Protein AF-A0A7V0QKG6-F1 (afdb_monomer)

Mean predicted aligned error: 5.36 Å

Secondary structure (DSSP, 8-state):
-EEEEE-S---SSHHHHHHHHHHHHHHHTT--TT-EEEEEES-STTHHHHHHHHHHTT--EEEEE-GGGS---PPPSSHHHHHHHHHHHHHHHHHT-SSSEEEEEESTTSSS-HHHHHHHHHHHHHHHHTT-SEEEEEEES--TTTT-HHHHHHHHTSBTTB--S-SS---TTEEEEESSHHHHHHHHHTT--GGGEEE-PPP----TTGGGS--HHHHHHHHHHHHHHHT----TTS-EEEE-----GGG-HHHHHHHHHHSTT-EEEE-

Structure (mmCIF, N/CA/C/O backbone):
data_AF-A0A7V0QKG6-F1
#
_entry.id   AF-A0A7V0QKG6-F1
#
loop_
_atom_site.group_PDB
_atom_site.id
_atom_site.type_symbol
_atom_site.label_atom_id
_atom_site.label_alt_id
_atom_site.label_comp_id
_atom_site.label_asym_id
_atom_site.label_entity_id
_atom_site.label_seq_id
_atom_site.pdbx_PDB_ins_code
_atom_site.Cartn_x
_atom_site.Cartn_y
_atom_site.Cartn_z
_atom_site.occupancy
_atom_site.B_iso_or_equiv
_atom_site.auth_seq_id
_atom_site.auth_comp_id
_atom_site.auth_asym_id
_atom_site.auth_atom_id
_atom_site.pdbx_PDB_model_num
ATOM 1 N N . MET A 1 1 ? 21.396 -6.267 6.506 1.00 93.75 1 MET A N 1
ATOM 2 C CA . MET A 1 1 ? 20.248 -6.342 5.573 1.00 93.75 1 MET A CA 1
ATOM 3 C C . MET A 1 1 ? 19.603 -4.965 5.449 1.00 93.75 1 MET A C 1
ATOM 5 O O . MET A 1 1 ? 19.744 -4.163 6.372 1.00 93.75 1 MET A O 1
ATOM 9 N N . ARG A 1 2 ? 18.913 -4.673 4.343 1.00 96.75 2 ARG A N 1
ATOM 10 C CA . ARG A 1 2 ? 18.104 -3.454 4.176 1.00 96.75 2 ARG A CA 1
ATOM 11 C C . ARG A 1 2 ? 16.647 -3.808 3.878 1.00 96.75 2 ARG A C 1
ATOM 13 O O . ARG A 1 2 ? 16.390 -4.726 3.105 1.00 96.75 2 ARG A O 1
ATOM 20 N N . ILE A 1 3 ? 15.711 -3.053 4.447 1.00 98.00 3 ILE A N 1
ATOM 21 C CA . ILE A 1 3 ? 14.291 -3.122 4.089 1.00 98.00 3 ILE A CA 1
ATOM 22 C C . ILE A 1 3 ? 13.861 -1.758 3.547 1.00 98.00 3 ILE A C 1
ATOM 24 O O . ILE A 1 3 ? 13.855 -0.760 4.269 1.00 98.00 3 ILE A O 1
ATOM 28 N N . VAL A 1 4 ? 13.519 -1.721 2.262 1.00 98.56 4 VAL A N 1
ATOM 29 C CA . VAL A 1 4 ? 12.980 -0.545 1.576 1.00 98.56 4 VAL A CA 1
ATOM 30 C C . VAL A 1 4 ? 11.463 -0.674 1.556 1.00 98.56 4 VAL A C 1
ATOM 32 O O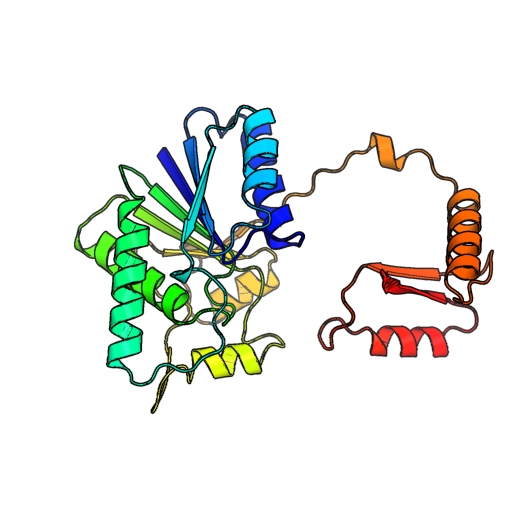 . VAL A 1 4 ? 10.912 -1.508 0.847 1.00 98.56 4 VAL A O 1
ATOM 35 N N . ILE A 1 5 ? 10.787 0.135 2.359 1.00 98.69 5 ILE A N 1
ATOM 36 C CA . ILE A 1 5 ? 9.336 0.151 2.493 1.00 98.69 5 ILE A CA 1
ATOM 37 C C . ILE A 1 5 ? 8.781 1.180 1.526 1.00 98.69 5 ILE A C 1
ATOM 39 O O . ILE A 1 5 ? 9.061 2.373 1.649 1.00 98.69 5 ILE A O 1
ATOM 43 N N . VAL A 1 6 ? 7.981 0.719 0.573 1.00 98.69 6 VAL A N 1
ATOM 44 C CA . VAL A 1 6 ? 7.446 1.564 -0.495 1.00 98.69 6 VAL A CA 1
ATOM 45 C C . VAL A 1 6 ? 5.938 1.661 -0.345 1.00 98.69 6 VAL A C 1
ATOM 47 O O . VAL A 1 6 ? 5.236 0.649 -0.309 1.00 98.69 6 VAL A O 1
ATOM 50 N N . HIS A 1 7 ? 5.423 2.882 -0.271 1.00 98.19 7 HIS A N 1
ATOM 51 C CA . HIS A 1 7 ? 3.989 3.142 -0.307 1.00 98.19 7 HIS A CA 1
ATOM 52 C C . HIS A 1 7 ? 3.719 4.499 -0.954 1.00 98.19 7 HIS A C 1
ATOM 54 O O . HIS A 1 7 ? 4.564 5.380 -0.913 1.00 98.19 7 HIS A O 1
ATOM 60 N N . TYR A 1 8 ? 2.536 4.708 -1.528 1.00 97.94 8 TYR A N 1
ATOM 61 C CA . TYR A 1 8 ? 2.237 5.945 -2.251 1.00 97.94 8 TYR A CA 1
ATOM 62 C C . TYR A 1 8 ? 2.355 7.201 -1.370 1.00 97.94 8 TYR A C 1
ATOM 64 O O . TYR A 1 8 ? 2.856 8.228 -1.819 1.00 97.94 8 TYR A O 1
ATOM 72 N N . HIS A 1 9 ? 1.912 7.134 -0.110 1.00 96.81 9 HIS A N 1
ATOM 73 C CA . HIS A 1 9 ? 1.942 8.253 0.840 1.00 96.81 9 HIS A CA 1
ATOM 74 C C . HIS A 1 9 ? 1.853 7.769 2.290 1.00 96.81 9 HIS A C 1
ATOM 76 O O . HIS A 1 9 ? 1.246 6.737 2.546 1.00 96.81 9 HIS A O 1
ATOM 82 N N . PHE A 1 10 ? 2.312 8.554 3.264 1.00 96.38 10 PHE A N 1
ATOM 83 C CA . PHE A 1 10 ? 2.175 8.212 4.690 1.00 96.38 10 PHE A CA 1
ATOM 84 C C . PHE A 1 10 ? 1.143 9.075 5.430 1.00 96.38 10 PHE A C 1
ATOM 86 O O . PHE A 1 10 ? 1.303 9.391 6.604 1.00 96.38 10 PHE A O 1
ATOM 93 N N . PHE A 1 11 ? 0.041 9.439 4.763 1.00 94.69 11 PHE A N 1
ATOM 94 C CA . PHE A 1 11 ? -1.093 10.098 5.424 1.00 94.69 11 PHE A CA 1
ATOM 95 C C . PHE A 1 11 ? -1.672 9.217 6.545 1.00 94.69 11 PHE A C 1
ATOM 97 O O . PHE A 1 11 ? -1.588 7.986 6.447 1.00 94.69 11 PHE A O 1
ATOM 104 N N . PRO A 1 12 ? -2.327 9.798 7.568 1.00 89.25 12 PRO A N 1
ATOM 105 C CA . PRO A 1 12 ? -3.040 9.016 8.573 1.00 89.25 12 PRO A CA 1
ATOM 106 C C . PRO A 1 12 ? -4.028 8.029 7.933 1.00 89.25 12 PRO A C 1
ATOM 108 O O . PRO A 1 12 ? -4.891 8.399 7.130 1.00 89.25 12 PRO A O 1
ATOM 111 N N . GLY A 1 13 ? -3.888 6.744 8.259 1.00 87.81 13 GLY A N 1
ATOM 112 C CA . GLY A 1 13 ? -4.705 5.684 7.678 1.00 87.81 13 GLY A CA 1
ATOM 113 C C . GLY A 1 13 ? -4.132 4.288 7.897 1.00 87.81 13 GLY A C 1
ATOM 114 O O . GLY A 1 13 ? -3.032 4.124 8.418 1.00 87.81 13 GLY A O 1
ATOM 115 N N . GLY A 1 14 ? -4.890 3.278 7.458 1.00 89.81 14 GLY A N 1
ATOM 116 C CA . GLY A 1 14 ? -4.621 1.871 7.768 1.00 89.81 14 GLY A CA 1
ATOM 117 C C . GLY A 1 14 ? -3.225 1.381 7.377 1.00 89.81 14 GLY A C 1
ATOM 118 O O . GLY A 1 14 ? -2.569 0.747 8.194 1.00 89.81 14 GLY A O 1
ATOM 119 N N . VAL A 1 15 ? -2.733 1.715 6.177 1.00 93.69 15 VAL A N 1
ATOM 120 C CA . VAL A 1 15 ? -1.400 1.269 5.725 1.00 93.69 15 VAL A CA 1
ATOM 121 C C . VAL A 1 15 ? -0.284 1.911 6.550 1.00 93.69 15 VAL A C 1
ATOM 123 O O . VAL A 1 15 ? 0.608 1.209 7.014 1.00 93.69 15 VAL A O 1
ATOM 126 N N . THR A 1 16 ? -0.354 3.222 6.792 1.00 94.88 16 THR A N 1
ATOM 127 C CA . THR A 1 16 ? 0.608 3.943 7.641 1.00 94.88 16 THR A CA 1
ATOM 128 C C . THR A 1 16 ? 0.650 3.349 9.050 1.00 94.88 16 THR A C 1
ATOM 130 O O . THR A 1 16 ? 1.728 3.081 9.581 1.00 94.88 16 THR A O 1
ATOM 133 N N . SER A 1 17 ? -0.518 3.069 9.639 1.00 93.06 17 SER A N 1
ATOM 134 C CA . SER A 1 17 ? -0.620 2.391 10.934 1.00 93.06 17 SER A CA 1
ATOM 135 C C . SER A 1 17 ? -0.037 0.977 10.892 1.00 93.06 17 SER A C 1
ATOM 137 O O . SER A 1 17 ? 0.694 0.615 11.806 1.00 93.06 17 SER A O 1
ATOM 139 N N . ALA A 1 18 ? -0.299 0.203 9.836 1.00 93.81 18 ALA A N 1
ATOM 140 C CA . ALA A 1 18 ? 0.225 -1.151 9.674 1.00 93.81 18 ALA A CA 1
ATOM 141 C C . ALA A 1 18 ? 1.757 -1.175 9.556 1.00 93.81 18 ALA A C 1
ATOM 143 O O . ALA A 1 18 ? 2.405 -1.978 10.229 1.00 93.81 18 ALA A O 1
ATOM 144 N N . VAL A 1 19 ? 2.346 -0.271 8.762 1.00 95.44 19 VAL A N 1
ATOM 145 C CA . VAL A 1 19 ? 3.807 -0.101 8.655 1.00 95.44 19 VAL A CA 1
ATOM 146 C C . VAL A 1 19 ? 4.392 0.220 10.024 1.00 95.44 19 VAL A C 1
ATOM 148 O O . VAL A 1 19 ? 5.292 -0.478 10.490 1.00 95.44 19 VAL A O 1
ATOM 151 N N . ARG A 1 20 ? 3.838 1.231 10.705 1.00 94.94 20 ARG A N 1
ATOM 152 C CA . ARG A 1 20 ? 4.280 1.629 12.045 1.00 94.94 20 ARG A CA 1
ATOM 153 C C . ARG A 1 20 ? 4.234 0.455 13.021 1.00 94.94 20 ARG A C 1
ATOM 155 O O . ARG A 1 20 ? 5.250 0.140 13.630 1.00 94.94 20 ARG A O 1
ATOM 162 N N . SER A 1 21 ? 3.081 -0.198 13.163 1.00 93.56 21 SER A N 1
ATOM 163 C CA . SER A 1 21 ? 2.907 -1.302 14.111 1.00 93.56 21 SER A CA 1
ATOM 164 C C . SER A 1 21 ? 3.840 -2.468 13.809 1.00 93.56 21 SER A C 1
ATOM 166 O O . SER A 1 21 ? 4.392 -3.056 14.733 1.00 93.56 21 SER A O 1
ATOM 168 N N . SER A 1 22 ? 4.066 -2.784 12.532 1.00 93.75 22 SER A N 1
ATOM 169 C CA . SER A 1 22 ? 4.954 -3.884 12.155 1.00 93.75 22 SER A CA 1
ATOM 170 C C . SER A 1 22 ? 6.411 -3.592 12.510 1.00 93.75 22 SER A C 1
ATOM 172 O O . SER A 1 22 ? 7.095 -4.455 13.054 1.00 93.75 22 SER A O 1
ATOM 174 N N . LEU A 1 23 ? 6.881 -2.364 12.271 1.00 94.50 23 LEU A N 1
ATOM 175 C CA . LEU A 1 23 ? 8.236 -1.956 12.644 1.00 94.50 23 LEU A CA 1
ATOM 176 C C . LEU A 1 23 ? 8.438 -1.933 14.160 1.00 94.50 23 LEU A C 1
ATOM 178 O O . LEU A 1 23 ? 9.470 -2.392 14.649 1.00 94.50 23 LEU A O 1
ATOM 182 N N . LEU A 1 24 ? 7.439 -1.466 14.912 1.00 92.62 24 LEU A N 1
ATOM 183 C CA . LEU A 1 24 ? 7.466 -1.511 16.374 1.00 92.62 24 LEU A CA 1
ATOM 184 C C . LEU A 1 24 ? 7.442 -2.949 16.904 1.00 92.62 24 LEU A C 1
ATOM 186 O O . LEU A 1 24 ? 8.185 -3.260 17.830 1.00 92.62 24 LEU A O 1
ATOM 190 N N . ALA A 1 25 ? 6.654 -3.841 16.299 1.00 91.88 25 ALA A N 1
ATOM 191 C CA . ALA A 1 25 ? 6.625 -5.255 16.665 1.00 91.88 25 ALA A CA 1
ATOM 192 C C . ALA A 1 25 ? 7.973 -5.937 16.388 1.00 91.88 25 ALA A C 1
ATOM 194 O O . ALA A 1 25 ? 8.500 -6.644 17.245 1.00 91.88 25 ALA A O 1
ATOM 195 N N . MET A 1 26 ? 8.581 -5.670 15.229 1.00 92.25 26 MET A N 1
ATOM 196 C CA . MET A 1 26 ? 9.918 -6.165 14.897 1.00 92.25 26 MET A CA 1
ATOM 197 C C . MET A 1 26 ? 10.979 -5.665 15.874 1.00 92.25 26 MET A C 1
ATOM 199 O O . MET A 1 26 ? 11.854 -6.434 16.274 1.00 92.25 26 MET A O 1
ATOM 203 N N . LYS A 1 27 ? 10.894 -4.394 16.281 1.00 91.75 27 LYS A N 1
ATOM 204 C CA . LYS A 1 27 ? 11.757 -3.849 17.327 1.00 91.75 27 LYS A CA 1
ATOM 205 C C . LYS A 1 27 ? 11.543 -4.578 18.653 1.00 91.75 27 LYS A C 1
ATOM 207 O O . LYS A 1 27 ? 12.510 -5.054 19.232 1.00 91.75 27 LYS A O 1
ATOM 212 N N . GLY A 1 28 ? 10.297 -4.672 19.119 1.00 90.44 28 GLY A N 1
ATOM 213 C CA . GLY A 1 28 ? 9.952 -5.309 20.393 1.00 90.44 28 GLY A CA 1
ATOM 214 C C . GLY A 1 28 ? 10.376 -6.777 20.465 1.00 90.44 28 GLY A C 1
ATOM 215 O O . GLY A 1 28 ? 10.736 -7.259 21.530 1.00 90.44 28 GLY A O 1
ATOM 216 N N . ALA A 1 29 ? 10.412 -7.466 19.323 1.00 91.25 29 ALA A N 1
ATOM 217 C CA . ALA A 1 29 ? 10.895 -8.839 19.205 1.00 91.25 29 ALA A CA 1
ATOM 218 C C . ALA A 1 29 ? 12.431 -8.970 19.074 1.00 91.25 29 ALA A C 1
ATOM 220 O O . ALA A 1 29 ? 12.919 -10.073 18.823 1.00 91.25 29 ALA A O 1
ATOM 221 N N . GLY A 1 30 ? 13.197 -7.874 19.158 1.00 92.31 30 GLY A N 1
ATOM 222 C CA . GLY A 1 30 ? 14.658 -7.885 18.990 1.00 92.31 30 GLY A CA 1
ATOM 223 C C . GLY A 1 30 ? 15.120 -8.221 17.565 1.00 92.31 30 GLY A C 1
ATOM 224 O O . GLY A 1 30 ? 16.243 -8.666 17.353 1.00 92.31 30 GLY A O 1
ATOM 225 N N . ARG A 1 31 ? 14.255 -8.052 16.553 1.00 91.75 31 ARG A N 1
ATOM 226 C CA . ARG A 1 31 ? 14.533 -8.425 15.150 1.00 91.75 31 ARG A CA 1
ATOM 227 C C . ARG A 1 31 ? 14.954 -7.249 14.269 1.00 91.75 31 ARG A C 1
ATOM 229 O O . ARG A 1 31 ? 15.118 -7.427 13.068 1.00 91.75 31 ARG A O 1
ATOM 236 N N . ALA A 1 32 ? 15.131 -6.059 14.841 1.00 93.31 32 ALA A N 1
ATOM 237 C CA . ALA A 1 32 ? 15.445 -4.838 14.095 1.00 93.31 32 ALA A CA 1
ATOM 238 C C . ALA A 1 32 ? 16.918 -4.385 14.187 1.00 93.31 32 ALA A C 1
ATOM 240 O O . ALA A 1 32 ? 17.328 -3.529 13.406 1.00 93.31 32 ALA A O 1
ATOM 241 N N . GLU A 1 33 ? 17.721 -4.953 15.095 1.00 86.38 33 GLU A N 1
ATOM 242 C CA . GLU A 1 33 ? 19.023 -4.399 15.528 1.00 86.38 33 GLU A CA 1
ATOM 243 C C . GLU A 1 33 ? 20.118 -4.358 14.444 1.00 86.38 33 GLU A C 1
ATOM 245 O O . GLU A 1 33 ? 21.105 -3.650 14.597 1.00 86.38 33 GLU A O 1
ATOM 250 N N . ASN A 1 34 ? 19.924 -5.029 13.304 1.00 90.56 34 ASN A N 1
ATOM 251 C CA . ASN A 1 34 ? 20.873 -5.049 12.178 1.00 90.56 34 ASN A CA 1
ATOM 252 C C . ASN A 1 34 ? 20.211 -4.758 10.818 1.00 90.56 34 ASN A C 1
ATOM 254 O O . ASN A 1 34 ? 20.698 -5.178 9.756 1.00 90.56 34 ASN A O 1
ATOM 258 N N . ILE A 1 35 ? 19.072 -4.063 10.846 1.00 94.69 35 ILE A N 1
ATOM 259 C CA . ILE A 1 35 ? 18.300 -3.715 9.654 1.00 94.69 35 ILE A CA 1
ATOM 260 C C . ILE A 1 35 ? 18.328 -2.201 9.456 1.00 94.69 35 ILE A C 1
ATOM 262 O O . ILE A 1 35 ? 17.942 -1.435 10.336 1.00 94.69 35 ILE A O 1
ATOM 266 N N . GLU A 1 36 ? 18.761 -1.766 8.272 1.00 95.94 36 GLU A N 1
ATOM 267 C CA . GLU A 1 36 ? 18.517 -0.396 7.816 1.00 95.94 36 GLU A CA 1
ATOM 268 C C . GLU A 1 36 ? 17.143 -0.330 7.146 1.00 95.94 36 GLU A C 1
ATOM 270 O O . GLU A 1 36 ? 16.886 -1.046 6.173 1.00 95.94 36 GLU A O 1
ATOM 275 N N . PHE A 1 37 ? 16.279 0.549 7.644 1.00 97.38 37 PHE A N 1
ATOM 276 C CA . PHE A 1 37 ? 14.966 0.816 7.075 1.00 97.38 37 PHE A CA 1
ATOM 277 C C . PHE A 1 37 ? 14.995 2.075 6.215 1.00 97.38 37 PHE A C 1
ATOM 279 O O . PHE A 1 37 ? 15.538 3.114 6.598 1.00 97.38 37 PHE A O 1
ATOM 286 N N . VAL A 1 38 ? 14.360 2.003 5.053 1.00 97.81 38 VAL A N 1
ATOM 287 C CA . VAL A 1 38 ? 14.185 3.145 4.157 1.00 97.81 38 VAL A CA 1
ATOM 288 C C . VAL A 1 38 ? 12.711 3.251 3.799 1.00 97.81 38 VAL A C 1
ATOM 290 O O . VAL A 1 38 ? 12.166 2.317 3.233 1.00 97.81 38 VAL A O 1
ATOM 293 N N . LEU A 1 39 ? 12.063 4.367 4.119 1.00 98.38 39 LEU A N 1
ATOM 294 C CA . LEU A 1 39 ? 10.702 4.676 3.689 1.00 98.38 39 LEU A CA 1
ATOM 295 C C . LEU A 1 39 ? 10.752 5.479 2.391 1.00 98.38 39 LEU A C 1
ATOM 297 O O . LEU A 1 39 ? 11.397 6.526 2.350 1.00 98.38 39 LEU A O 1
ATOM 301 N N . LEU A 1 40 ? 10.047 5.014 1.364 1.00 98.56 40 LEU A N 1
ATOM 302 C CA . LEU A 1 40 ? 9.840 5.732 0.109 1.00 98.56 40 LEU A CA 1
ATOM 303 C C . LEU A 1 40 ? 8.349 6.026 -0.069 1.00 98.56 40 LEU A C 1
ATOM 305 O O . LEU A 1 40 ? 7.520 5.116 0.031 1.00 98.56 40 LEU A O 1
ATOM 309 N N . CYS A 1 41 ? 8.014 7.281 -0.360 1.00 98.38 41 CYS A N 1
ATOM 310 C CA . CYS A 1 41 ? 6.668 7.676 -0.773 1.00 98.38 41 CYS A CA 1
ATOM 311 C C . CYS A 1 41 ? 6.676 8.815 -1.783 1.00 98.38 41 CYS A C 1
ATOM 313 O O . CYS A 1 41 ? 7.719 9.395 -2.047 1.00 98.38 41 CYS A O 1
ATOM 315 N N . GLY A 1 42 ? 5.514 9.150 -2.344 1.00 97.81 42 GLY A N 1
ATOM 316 C CA . GLY A 1 42 ? 5.387 10.238 -3.311 1.00 97.81 42 GLY A CA 1
ATOM 317 C C . GLY A 1 42 ? 4.904 11.568 -2.760 1.00 97.81 42 GLY A C 1
ATOM 318 O O . GLY A 1 42 ? 4.685 12.498 -3.526 1.00 97.81 42 GLY A O 1
ATOM 319 N N . HIS A 1 43 ? 4.726 11.683 -1.445 1.00 96.94 43 HIS A N 1
ATOM 320 C CA . HIS A 1 43 ? 4.252 12.920 -0.834 1.00 96.94 43 HIS A CA 1
ATOM 321 C C . HIS A 1 43 ? 4.869 13.141 0.549 1.00 96.94 43 HIS A C 1
ATOM 323 O O . HIS A 1 43 ? 4.920 12.222 1.364 1.00 96.94 43 HIS A O 1
ATOM 329 N N . GLU A 1 44 ? 5.278 14.378 0.825 1.00 95.12 44 GLU A N 1
ATOM 330 C CA . GLU A 1 44 ? 5.965 14.802 2.055 1.00 95.12 44 GLU A CA 1
ATOM 331 C C . GLU A 1 44 ? 5.106 14.710 3.323 1.00 95.12 44 GLU A C 1
ATOM 333 O O . GLU A 1 44 ? 5.576 14.313 4.387 1.00 95.12 44 GLU A O 1
ATOM 338 N N . ARG A 1 45 ? 3.813 15.031 3.228 1.00 94.31 45 ARG A N 1
ATOM 339 C CA . ARG A 1 45 ? 2.888 14.914 4.360 1.00 94.31 45 ARG A CA 1
ATOM 340 C C . ARG A 1 45 ? 2.900 13.500 4.969 1.00 94.31 45 ARG A C 1
ATOM 342 O O . ARG A 1 45 ? 2.580 12.515 4.303 1.00 94.31 45 ARG A O 1
ATOM 349 N N . GLY A 1 46 ? 3.204 13.440 6.266 1.00 90.50 46 GLY A N 1
ATOM 350 C CA . GLY A 1 46 ? 3.186 12.238 7.103 1.00 90.50 46 GLY A CA 1
ATOM 351 C C . GLY A 1 46 ? 4.503 11.455 7.172 1.00 90.50 46 GLY A C 1
ATOM 352 O O . GLY A 1 46 ? 4.725 10.759 8.161 1.00 90.50 46 GLY A O 1
ATOM 353 N N . ILE A 1 47 ? 5.419 11.580 6.197 1.00 93.19 47 ILE A N 1
ATOM 354 C CA . ILE A 1 47 ? 6.693 10.834 6.253 1.00 93.19 47 ILE A CA 1
ATOM 355 C C . ILE A 1 47 ? 7.617 11.367 7.356 1.00 93.19 47 ILE A C 1
ATOM 357 O O . ILE A 1 47 ? 8.246 10.578 8.057 1.00 93.19 47 ILE A O 1
ATOM 361 N N . GLY A 1 48 ? 7.665 12.690 7.551 1.00 90.06 48 GLY A N 1
ATOM 362 C CA . GLY A 1 48 ? 8.462 13.322 8.606 1.00 90.06 48 GLY A CA 1
ATOM 363 C C . GLY A 1 48 ? 8.060 12.811 9.989 1.00 90.06 48 GLY A C 1
ATOM 364 O O . GLY A 1 48 ? 8.865 12.168 10.657 1.00 90.06 48 GLY A O 1
ATOM 365 N N . GLU A 1 49 ? 6.784 12.979 10.341 1.00 89.94 49 GLU A N 1
ATOM 366 C CA . GLU A 1 49 ? 6.191 12.510 11.602 1.00 89.94 49 GLU A CA 1
ATOM 367 C C . GLU A 1 49 ? 6.417 11.008 11.832 1.00 89.94 49 GLU A C 1
ATOM 369 O O . GLU A 1 49 ? 6.833 10.593 12.914 1.00 89.94 49 GLU A O 1
ATOM 374 N N . LEU A 1 50 ? 6.195 10.175 10.807 1.00 91.94 50 LEU A N 1
ATOM 375 C CA . LEU A 1 50 ? 6.395 8.730 10.920 1.00 91.94 50 LEU A CA 1
ATOM 376 C C . LEU A 1 50 ? 7.870 8.372 11.149 1.00 91.94 50 LEU A C 1
ATOM 378 O O . LEU A 1 50 ? 8.175 7.540 12.004 1.00 91.94 50 LEU A O 1
ATOM 382 N N . THR A 1 51 ? 8.793 8.979 10.399 1.00 90.81 51 THR A N 1
ATOM 383 C CA . THR A 1 51 ? 10.230 8.704 10.562 1.00 90.81 51 THR A CA 1
ATOM 384 C C . THR A 1 51 ? 10.768 9.202 11.893 1.00 90.81 51 THR A C 1
ATOM 386 O O . THR A 1 51 ? 11.631 8.547 12.469 1.00 90.81 51 THR A O 1
ATOM 389 N N . GLU A 1 52 ? 10.302 10.347 12.383 1.00 88.88 52 GLU A N 1
ATOM 390 C CA . GLU A 1 52 ? 10.687 10.880 13.688 1.00 88.88 52 GLU A CA 1
ATOM 391 C C . GLU A 1 52 ? 10.197 9.966 14.810 1.00 88.88 52 GLU A C 1
ATOM 393 O O . GLU A 1 52 ? 11.009 9.487 15.600 1.00 88.88 52 GLU A O 1
ATOM 398 N N . LEU A 1 53 ? 8.911 9.602 14.793 1.00 88.44 53 LEU A N 1
ATOM 399 C CA . LEU A 1 53 ? 8.323 8.672 15.756 1.00 88.44 53 LEU A CA 1
ATOM 400 C C . LEU A 1 53 ? 9.102 7.349 15.822 1.00 88.44 53 LEU A C 1
ATOM 402 O O . LEU A 1 53 ? 9.408 6.851 16.904 1.00 88.44 53 LEU A O 1
ATOM 406 N N . LEU A 1 54 ? 9.447 6.778 14.666 1.00 89.25 54 LEU A N 1
ATOM 407 C CA . LEU A 1 54 ? 10.189 5.517 14.595 1.00 89.25 54 LEU A CA 1
ATOM 408 C C . LEU A 1 54 ? 11.659 5.680 15.017 1.00 89.25 54 LEU A C 1
ATOM 410 O O . LEU A 1 54 ? 12.205 4.781 15.660 1.00 89.25 54 LEU A O 1
ATOM 414 N N . ARG A 1 55 ? 12.292 6.829 14.754 1.00 88.69 55 ARG A N 1
ATOM 415 C CA . ARG A 1 55 ? 13.645 7.137 15.255 1.00 88.69 55 ARG A CA 1
ATOM 416 C C . ARG A 1 55 ? 13.686 7.308 16.770 1.00 88.69 55 ARG A C 1
ATOM 418 O O . ARG A 1 55 ? 14.632 6.824 17.384 1.00 88.69 55 ARG A O 1
ATOM 425 N N . CYS A 1 56 ? 12.656 7.887 17.393 1.00 85.00 56 CYS A N 1
ATOM 426 C CA . CYS A 1 56 ? 12.522 7.908 18.857 1.00 85.00 56 CYS A CA 1
ATOM 427 C C . CYS A 1 56 ? 12.488 6.491 19.449 1.00 85.00 56 CYS A C 1
ATOM 429 O O . CYS A 1 56 ? 12.882 6.274 20.591 1.00 85.00 56 CYS A O 1
ATOM 431 N N . THR A 1 57 ? 12.104 5.497 18.644 1.00 82.62 57 THR A N 1
ATOM 432 C CA . THR A 1 57 ? 12.231 4.083 18.990 1.00 82.62 57 THR A CA 1
ATOM 433 C C . THR A 1 57 ? 13.564 3.474 18.553 1.00 82.62 57 THR A C 1
ATOM 435 O O . THR A 1 57 ? 13.614 2.277 18.328 1.00 82.62 57 THR A O 1
ATOM 438 N N . THR A 1 58 ? 14.655 4.229 18.446 1.00 86.69 58 THR A N 1
ATOM 439 C CA . THR A 1 58 ? 16.011 3.717 18.141 1.00 86.69 58 THR A CA 1
ATOM 440 C C . THR A 1 58 ? 16.127 2.874 16.858 1.00 86.69 58 THR A C 1
ATOM 442 O O . THR A 1 58 ? 17.116 2.169 16.676 1.00 86.69 58 THR A O 1
ATOM 445 N N . LEU A 1 59 ? 15.141 2.929 15.954 1.00 91.75 59 LEU A N 1
ATOM 446 C CA . LEU A 1 59 ? 15.211 2.264 14.654 1.00 91.75 59 LEU A CA 1
ATOM 447 C C . LEU A 1 59 ? 16.114 3.064 13.710 1.00 91.75 59 LEU A C 1
ATOM 449 O O . LEU A 1 59 ? 15.962 4.280 13.571 1.00 91.75 59 LEU A O 1
ATOM 453 N N . ASN A 1 60 ? 17.017 2.376 13.008 1.00 93.94 60 ASN A N 1
ATOM 454 C CA . ASN A 1 60 ? 17.798 2.966 11.923 1.00 93.94 60 ASN A CA 1
ATOM 455 C C . ASN A 1 60 ? 16.903 3.145 10.688 1.00 93.94 60 ASN A C 1
ATOM 457 O O . ASN A 1 60 ? 16.813 2.247 9.851 1.00 93.94 60 ASN A O 1
ATOM 461 N N . ILE A 1 61 ? 16.206 4.281 10.608 1.00 95.69 61 ILE A N 1
ATOM 462 C CA . ILE A 1 61 ? 15.230 4.565 9.555 1.00 95.69 61 ILE A CA 1
ATOM 463 C C . ILE A 1 61 ? 15.458 5.922 8.887 1.00 95.69 61 ILE A C 1
ATOM 465 O O . ILE A 1 61 ? 15.732 6.927 9.546 1.00 95.69 61 ILE A O 1
ATOM 469 N N . LYS A 1 62 ? 15.316 5.950 7.560 1.00 96.19 62 LYS A N 1
ATOM 470 C CA . LYS A 1 62 ? 15.391 7.158 6.722 1.00 96.19 62 LYS A CA 1
ATOM 471 C C . LYS A 1 62 ? 14.146 7.262 5.851 1.00 96.19 62 LYS A C 1
ATOM 473 O O . LYS A 1 62 ? 13.633 6.236 5.421 1.00 96.19 62 LYS A O 1
ATOM 478 N N . GLY A 1 63 ? 13.680 8.476 5.576 1.00 97.06 63 GLY A N 1
ATOM 479 C CA . GLY A 1 63 ? 12.555 8.726 4.674 1.00 97.06 63 GLY A CA 1
ATOM 480 C C . GLY A 1 63 ? 12.976 9.535 3.456 1.00 97.06 63 GLY A C 1
ATOM 481 O O . GLY A 1 63 ? 13.753 10.476 3.595 1.00 97.06 63 GLY A O 1
ATOM 482 N N . PHE A 1 64 ? 12.455 9.176 2.285 1.00 98.12 64 PHE A N 1
ATOM 483 C CA . PHE A 1 64 ? 12.660 9.903 1.035 1.00 98.12 64 PHE A CA 1
ATOM 484 C C . PHE A 1 64 ? 11.339 10.061 0.284 1.00 98.12 64 PHE A C 1
ATOM 486 O O . PHE A 1 64 ? 10.494 9.161 0.290 1.00 98.12 64 PHE A O 1
ATOM 493 N N . VAL A 1 65 ? 11.189 11.212 -0.368 1.00 98.44 65 VAL A N 1
ATOM 494 C CA . VAL A 1 65 ? 10.010 11.562 -1.158 1.00 98.44 65 VAL A CA 1
ATOM 495 C C . VAL A 1 65 ? 10.393 11.588 -2.632 1.00 98.44 65 VAL A C 1
ATOM 497 O O . VAL A 1 65 ? 11.320 12.297 -3.008 1.00 98.44 65 VAL A O 1
ATOM 500 N N . HIS A 1 66 ? 9.652 10.837 -3.440 1.00 98.44 66 HIS A N 1
ATOM 501 C CA . HIS A 1 66 ? 9.779 10.743 -4.893 1.00 98.44 66 HIS A CA 1
ATOM 502 C C . HIS A 1 66 ? 8.401 10.908 -5.518 1.00 98.44 66 HIS A C 1
ATOM 504 O O . HIS A 1 66 ? 7.621 9.951 -5.485 1.00 98.44 66 HIS A O 1
ATOM 510 N N . PRO A 1 67 ? 8.055 12.101 -6.031 1.00 97.88 67 PRO A N 1
ATOM 511 C CA . PRO A 1 67 ? 6.715 12.401 -6.534 1.00 97.88 67 PRO A CA 1
ATOM 512 C C . PRO A 1 67 ? 6.164 11.376 -7.534 1.00 97.88 67 PRO A C 1
ATOM 514 O O . PRO A 1 67 ? 4.956 11.142 -7.565 1.00 97.88 67 PRO A O 1
ATOM 517 N N . GLU A 1 68 ? 7.028 10.691 -8.290 1.00 97.19 68 GLU A N 1
ATOM 518 C CA . GLU A 1 68 ? 6.648 9.635 -9.237 1.00 97.19 68 GLU A CA 1
ATOM 519 C C . GLU A 1 68 ? 5.991 8.419 -8.565 1.00 97.19 68 GLU A C 1
ATOM 521 O O . GLU A 1 68 ? 5.289 7.648 -9.219 1.00 97.19 68 GLU A O 1
ATOM 526 N N . LEU A 1 69 ? 6.185 8.240 -7.255 1.00 98.31 69 LEU A N 1
ATOM 527 C CA . LEU A 1 69 ? 5.548 7.193 -6.456 1.00 98.31 69 LEU A CA 1
ATOM 528 C C . LEU A 1 69 ? 4.150 7.581 -5.967 1.00 98.31 69 LEU A C 1
ATOM 530 O O . LEU A 1 69 ? 3.484 6.744 -5.362 1.00 98.31 69 LEU A O 1
ATOM 534 N N . PHE A 1 70 ? 3.692 8.824 -6.154 1.00 97.88 70 PHE A N 1
ATOM 535 C CA . PHE A 1 70 ? 2.404 9.266 -5.618 1.00 97.88 70 PHE A CA 1
ATOM 536 C C . PHE A 1 70 ? 1.230 8.699 -6.422 1.00 97.88 70 PHE A C 1
ATOM 538 O O . PHE A 1 70 ? 1.391 7.973 -7.404 1.00 97.88 70 PHE A O 1
ATOM 545 N N . TYR A 1 71 ? 0.011 9.004 -5.985 1.00 97.06 71 TYR A N 1
ATOM 546 C CA . TYR A 1 71 ? -1.178 8.704 -6.766 1.00 97.06 71 TYR A CA 1
ATOM 547 C C . TYR A 1 71 ? -1.180 9.463 -8.082 1.00 97.06 71 TYR A C 1
ATOM 549 O O . TYR A 1 71 ? -0.864 10.648 -8.136 1.00 97.06 71 TYR A O 1
ATOM 557 N N . ARG A 1 72 ? -1.649 8.777 -9.118 1.00 94.81 72 ARG A N 1
ATOM 558 C CA . ARG A 1 72 ? -1.859 9.332 -10.442 1.00 94.81 72 ARG A CA 1
ATOM 559 C C . ARG A 1 72 ? -3.271 9.033 -10.914 1.00 94.81 72 ARG A C 1
ATOM 561 O O . ARG A 1 72 ? -3.810 7.967 -10.625 1.00 94.81 72 ARG A O 1
ATOM 568 N N . GLN A 1 73 ? -3.864 9.979 -11.628 1.00 85.81 73 GLN A N 1
ATOM 569 C CA . GLN A 1 73 ? -5.212 9.842 -12.192 1.00 85.81 73 GLN A CA 1
ATOM 570 C C . GLN A 1 73 ? -5.246 10.058 -13.710 1.00 85.81 73 GLN A C 1
ATOM 572 O O . GLN A 1 73 ? -6.259 9.786 -14.345 1.00 85.81 73 GLN A O 1
ATOM 577 N N . GLU A 1 74 ? -4.146 10.539 -14.281 1.00 93.38 74 GLU A N 1
ATOM 578 C CA . GLU A 1 74 ? -4.022 10.839 -15.701 1.00 93.38 74 GLU A CA 1
ATOM 579 C C . GLU A 1 74 ? -3.674 9.586 -16.502 1.00 93.38 74 GLU A C 1
ATOM 581 O O . GLU A 1 74 ? -2.857 8.767 -16.082 1.00 93.38 74 GLU A O 1
ATOM 586 N N . ILE A 1 75 ? -4.270 9.474 -17.685 1.00 95.44 75 ILE A N 1
ATOM 587 C CA . ILE A 1 75 ? -3.913 8.467 -18.684 1.00 95.44 75 ILE A CA 1
ATOM 588 C C . ILE A 1 75 ? -2.639 8.940 -19.393 1.00 95.44 75 ILE A C 1
ATOM 590 O O . ILE A 1 75 ? -2.499 10.123 -19.707 1.00 95.44 75 ILE A O 1
ATOM 594 N N . TRP A 1 76 ? -1.709 8.025 -19.650 1.00 97.88 76 TRP A N 1
ATOM 595 C CA . TRP A 1 76 ? -0.504 8.326 -20.419 1.00 97.88 76 TRP A CA 1
ATOM 596 C C . TRP A 1 76 ? -0.846 8.593 -21.885 1.00 97.88 76 TRP A C 1
ATOM 598 O O . TRP A 1 76 ? -1.777 8.009 -22.426 1.00 97.88 76 TRP A O 1
ATOM 608 N N . THR A 1 77 ? -0.078 9.449 -22.556 1.00 97.62 77 THR A N 1
ATOM 609 C CA . THR A 1 77 ? -0.326 9.817 -23.962 1.00 97.62 77 THR A CA 1
ATOM 610 C C . THR A 1 77 ? -0.097 8.664 -24.938 1.00 97.62 77 THR A C 1
ATOM 612 O O . THR A 1 77 ? -0.726 8.624 -25.992 1.00 97.62 77 THR A O 1
ATOM 615 N N . SER A 1 78 ? 0.776 7.718 -24.594 1.00 98.25 78 SER A N 1
ATOM 616 C CA . SER A 1 78 ? 1.049 6.516 -25.379 1.00 98.25 78 SER A CA 1
ATOM 617 C C . SER A 1 78 ? 1.562 5.381 -24.489 1.00 98.25 78 SER A C 1
ATOM 619 O O . SER A 1 78 ? 1.828 5.574 -23.297 1.00 98.25 78 SER A O 1
ATOM 621 N N . ARG A 1 79 ? 1.708 4.183 -25.068 1.00 98.00 79 ARG A N 1
ATOM 622 C CA . ARG A 1 79 ? 2.317 3.036 -24.383 1.00 98.00 79 ARG A CA 1
ATOM 623 C C . ARG A 1 79 ? 3.792 3.291 -24.068 1.00 98.00 79 ARG A C 1
ATOM 625 O O . ARG A 1 79 ? 4.259 2.900 -23.006 1.00 98.00 79 ARG A O 1
ATOM 632 N N . GLU A 1 80 ? 4.507 3.947 -24.971 1.00 98.31 80 GLU A N 1
ATOM 633 C CA . GLU A 1 80 ? 5.930 4.270 -24.838 1.00 98.31 80 GLU A CA 1
ATOM 634 C C . GLU A 1 80 ? 6.148 5.213 -23.653 1.00 98.31 80 GLU A C 1
ATOM 636 O O . GLU A 1 80 ? 6.927 4.893 -22.764 1.00 98.31 80 GLU A O 1
ATOM 641 N N . ALA A 1 81 ? 5.361 6.292 -23.553 1.00 98.25 81 ALA A N 1
ATOM 642 C CA . ALA A 1 81 ? 5.436 7.217 -22.420 1.00 98.25 81 ALA A CA 1
ATOM 643 C C . ALA A 1 81 ? 5.166 6.524 -21.069 1.00 98.25 81 ALA A C 1
ATOM 645 O O . ALA A 1 81 ? 5.760 6.879 -20.050 1.00 98.25 81 ALA A O 1
ATOM 646 N N . PHE A 1 82 ? 4.266 5.535 -21.054 1.00 98.31 82 PHE A N 1
ATOM 647 C CA . PHE A 1 82 ? 3.989 4.715 -19.876 1.00 98.31 82 PHE A CA 1
ATOM 648 C C . PHE A 1 82 ? 5.168 3.812 -19.492 1.00 98.31 82 PHE A C 1
ATOM 650 O O . PHE A 1 82 ? 5.561 3.783 -18.324 1.00 98.31 82 PHE A O 1
ATOM 657 N N . GLU A 1 83 ? 5.733 3.077 -20.452 1.00 98.31 83 GLU A N 1
ATOM 658 C CA . GLU A 1 83 ? 6.863 2.182 -20.188 1.00 98.31 83 GLU A CA 1
ATOM 659 C C . GLU A 1 83 ? 8.130 2.968 -19.817 1.00 98.31 83 GLU A C 1
ATOM 661 O O . GLU A 1 83 ? 8.810 2.571 -18.876 1.00 98.31 83 GLU A O 1
ATOM 666 N N . ASP A 1 84 ? 8.407 4.109 -20.455 1.00 98.50 84 ASP A N 1
ATOM 667 C CA . ASP A 1 84 ? 9.555 4.969 -20.127 1.00 98.50 84 ASP A CA 1
ATOM 668 C C . ASP A 1 84 ? 9.504 5.445 -18.671 1.00 98.50 84 ASP A C 1
ATOM 670 O O . ASP A 1 84 ? 10.495 5.397 -17.939 1.00 98.50 84 ASP A O 1
ATOM 674 N N . GLU A 1 85 ? 8.332 5.875 -18.205 1.00 98.38 85 GLU A N 1
ATOM 675 C CA . GLU A 1 85 ? 8.150 6.262 -16.809 1.00 98.38 85 GLU A CA 1
ATOM 676 C C . GLU A 1 85 ? 8.280 5.076 -15.854 1.00 98.38 85 GLU A C 1
ATOM 678 O O . GLU A 1 85 ? 8.948 5.194 -14.824 1.00 98.38 85 GLU A O 1
ATOM 683 N N . ALA A 1 86 ? 7.701 3.925 -16.196 1.00 98.56 86 ALA A N 1
ATOM 684 C CA . ALA A 1 86 ? 7.852 2.717 -15.394 1.00 98.56 86 ALA A CA 1
ATOM 685 C C . ALA A 1 86 ? 9.322 2.270 -15.297 1.00 98.56 86 ALA A C 1
ATOM 687 O O . ALA A 1 86 ? 9.763 1.852 -14.225 1.00 98.56 86 ALA A O 1
ATOM 688 N N . ILE A 1 87 ? 10.101 2.405 -16.375 1.00 98.81 87 ILE A N 1
ATOM 689 C CA . ILE A 1 87 ? 11.543 2.133 -16.387 1.00 98.81 87 ILE A CA 1
ATOM 690 C C . ILE A 1 87 ? 12.268 3.101 -15.450 1.00 98.81 87 ILE A C 1
ATOM 692 O O . ILE A 1 87 ? 12.981 2.634 -14.561 1.00 98.81 87 ILE A O 1
ATOM 696 N N . ARG A 1 88 ? 12.029 4.416 -15.551 1.00 98.75 88 ARG A N 1
ATOM 697 C CA . ARG A 1 88 ? 12.652 5.407 -14.649 1.00 98.75 88 ARG A CA 1
ATOM 698 C C . ARG A 1 88 ? 12.351 5.125 -13.177 1.00 98.75 88 ARG A C 1
ATOM 700 O O . ARG A 1 88 ? 13.257 5.149 -12.346 1.00 98.75 88 ARG A O 1
ATOM 707 N N . ILE A 1 89 ? 11.097 4.812 -12.844 1.00 98.81 89 ILE A N 1
ATOM 708 C CA . ILE A 1 89 ? 10.711 4.449 -11.472 1.00 98.81 89 ILE A CA 1
ATOM 709 C C . ILE A 1 89 ? 11.394 3.137 -11.053 1.00 98.81 89 ILE A C 1
ATOM 711 O O . ILE A 1 89 ? 11.811 3.003 -9.904 1.00 98.81 89 ILE A O 1
ATOM 715 N N . SER A 1 90 ? 11.554 2.168 -11.959 1.00 98.81 90 SER A N 1
ATOM 716 C CA . SER A 1 90 ? 12.242 0.910 -11.643 1.00 98.81 90 SER A CA 1
ATOM 717 C C . SER A 1 90 ? 13.718 1.135 -11.304 1.00 98.81 90 SER A C 1
ATOM 719 O O . SER A 1 90 ? 14.220 0.568 -10.335 1.00 98.81 90 SER A O 1
ATOM 721 N N . GLU A 1 91 ? 14.401 2.011 -12.044 1.00 98.62 91 GLU A N 1
ATOM 722 C CA . GLU A 1 91 ? 15.800 2.370 -11.807 1.00 98.62 91 GLU A CA 1
ATOM 723 C C . GLU A 1 91 ? 15.963 3.137 -10.498 1.00 98.62 91 GLU A C 1
ATOM 725 O O . GLU A 1 91 ? 16.857 2.823 -9.709 1.00 98.62 91 GLU A O 1
ATOM 730 N N . LEU A 1 92 ? 15.047 4.070 -10.224 1.00 98.62 92 LEU A N 1
ATOM 731 C CA . LEU A 1 92 ? 14.956 4.758 -8.942 1.00 98.62 92 LEU A CA 1
ATOM 732 C C . LEU A 1 92 ? 14.863 3.758 -7.780 1.00 98.62 92 LEU A C 1
ATOM 734 O O . LEU A 1 92 ? 15.632 3.853 -6.824 1.00 98.62 92 LEU A O 1
ATOM 738 N N . LEU A 1 93 ? 13.943 2.791 -7.860 1.00 98.62 93 LEU A N 1
ATOM 739 C CA . LEU A 1 93 ? 13.758 1.770 -6.825 1.00 98.62 93 LEU A CA 1
ATOM 740 C C . LEU A 1 93 ? 15.025 0.926 -6.644 1.00 98.62 93 LEU A C 1
ATOM 742 O O . LEU A 1 93 ? 15.501 0.770 -5.519 1.00 98.62 93 LEU A O 1
ATOM 746 N N . LEU A 1 94 ? 15.611 0.430 -7.736 1.00 98.19 94 LEU A N 1
ATOM 747 C CA . LEU A 1 94 ? 16.837 -0.372 -7.688 1.00 98.19 94 LEU A CA 1
ATOM 748 C C . LEU A 1 94 ? 18.031 0.406 -7.119 1.00 98.19 94 LEU A C 1
ATOM 750 O O . LEU A 1 94 ? 18.853 -0.189 -6.423 1.00 98.19 94 LEU A O 1
ATOM 754 N N . GLY A 1 95 ? 18.093 1.727 -7.310 1.00 98.00 95 GLY A N 1
ATOM 755 C CA . GLY A 1 95 ? 19.108 2.600 -6.706 1.00 98.00 95 GLY A CA 1
ATOM 756 C C . GLY A 1 95 ? 19.092 2.623 -5.170 1.00 98.00 95 GLY A C 1
ATOM 757 O O . GLY A 1 95 ? 20.096 2.962 -4.538 1.00 98.00 95 GLY A O 1
ATOM 758 N N . TYR A 1 96 ? 17.987 2.211 -4.541 1.00 98.00 96 TYR A N 1
ATOM 759 C CA . TYR A 1 96 ? 17.908 2.016 -3.090 1.00 98.00 96 TYR A CA 1
ATOM 760 C C . TYR A 1 96 ? 18.399 0.638 -2.623 1.00 98.00 96 TYR A C 1
ATOM 762 O O . TYR A 1 96 ? 18.513 0.414 -1.412 1.00 98.00 96 TYR A O 1
ATOM 770 N N . GLY A 1 97 ? 18.748 -0.266 -3.535 1.00 96.25 97 GLY A N 1
ATOM 771 C CA . GLY A 1 97 ? 19.442 -1.510 -3.225 1.00 96.25 97 GLY A CA 1
ATOM 772 C C . GLY A 1 97 ? 20.929 -1.281 -2.922 1.00 96.25 97 GLY A C 1
ATOM 773 O O . GLY A 1 97 ? 21.572 -0.413 -3.503 1.00 96.25 97 GLY A O 1
ATOM 774 N N . LYS A 1 98 ? 21.501 -2.035 -1.972 1.00 83.06 98 LYS A N 1
ATOM 775 C CA . LYS A 1 98 ? 22.955 -1.987 -1.664 1.00 83.06 98 LYS A CA 1
ATOM 776 C C . LYS A 1 98 ? 23.592 -3.351 -1.353 1.00 83.06 98 LYS A C 1
ATOM 778 O O . LYS A 1 98 ? 24.765 -3.542 -1.642 1.00 83.06 98 LYS A O 1
ATOM 783 N N . LYS A 1 99 ? 22.845 -4.278 -0.742 1.00 83.75 99 LYS A N 1
ATOM 784 C CA . LYS A 1 99 ? 23.211 -5.677 -0.405 1.00 83.75 99 LYS A CA 1
ATOM 785 C C . LYS A 1 99 ? 21.925 -6.519 -0.458 1.00 83.75 99 LYS A C 1
ATOM 787 O O . LYS A 1 99 ? 21.014 -6.142 -1.187 1.00 83.75 99 LYS A O 1
ATOM 792 N N . GLU A 1 100 ? 21.787 -7.560 0.361 1.00 95.50 100 GLU A N 1
ATOM 793 C CA . GLU A 1 100 ? 20.489 -8.183 0.659 1.00 95.50 100 GLU A CA 1
ATOM 794 C C . GLU A 1 100 ? 19.437 -7.123 1.009 1.00 95.50 100 GLU A C 1
ATOM 796 O O . GLU A 1 100 ? 19.533 -6.438 2.042 1.00 95.50 100 GLU A O 1
ATOM 801 N N . THR A 1 101 ? 18.473 -6.957 0.105 1.00 98.19 101 THR A N 1
ATOM 802 C CA . THR A 1 101 ? 17.471 -5.892 0.164 1.00 98.19 101 THR A CA 1
ATOM 803 C C . THR A 1 101 ? 16.087 -6.480 -0.038 1.00 98.19 101 THR A C 1
ATOM 805 O O . THR A 1 101 ? 15.831 -7.144 -1.037 1.00 98.19 101 THR A O 1
ATOM 808 N N . ILE A 1 102 ? 15.178 -6.201 0.891 1.00 98.25 102 ILE A N 1
ATOM 809 C CA . ILE A 1 102 ? 13.757 -6.499 0.725 1.00 98.25 102 ILE A CA 1
ATOM 810 C C . ILE A 1 102 ? 13.047 -5.197 0.368 1.00 98.25 102 ILE A C 1
ATOM 812 O O . ILE A 1 102 ? 13.021 -4.261 1.167 1.00 98.25 102 ILE A O 1
ATOM 816 N N . PHE A 1 103 ? 12.457 -5.142 -0.818 1.00 98.69 103 PHE A N 1
ATOM 817 C CA . PHE A 1 103 ? 11.491 -4.123 -1.201 1.00 98.69 103 PHE A CA 1
ATOM 818 C C . PHE A 1 103 ? 10.125 -4.538 -0.665 1.00 98.69 103 PHE A C 1
ATOM 820 O O . PHE A 1 103 ? 9.420 -5.338 -1.276 1.00 98.69 103 PHE A O 1
ATOM 827 N N . TRP A 1 104 ? 9.767 -4.025 0.508 1.00 98.56 104 TRP A N 1
ATOM 828 C CA . TRP A 1 104 ? 8.491 -4.298 1.151 1.00 98.56 104 TRP A CA 1
ATOM 829 C C . TRP A 1 104 ? 7.451 -3.272 0.712 1.00 98.56 104 TRP A C 1
ATOM 831 O O . TRP A 1 104 ? 7.409 -2.137 1.187 1.00 98.56 104 TRP A O 1
ATOM 841 N N . VAL A 1 105 ? 6.621 -3.654 -0.250 1.00 98.50 105 VAL A N 1
ATOM 842 C CA . VAL A 1 105 ? 5.764 -2.713 -0.967 1.00 98.50 105 VAL A CA 1
ATOM 843 C C . VAL A 1 105 ? 4.321 -2.854 -0.533 1.00 98.50 105 VAL A C 1
ATOM 845 O O . VAL A 1 105 ? 3.727 -3.923 -0.648 1.00 98.50 105 VAL A O 1
ATOM 848 N N . HIS A 1 106 ? 3.732 -1.760 -0.065 1.00 98.31 106 HIS A N 1
ATOM 849 C CA . HIS A 1 106 ? 2.378 -1.760 0.462 1.00 98.31 106 HIS A CA 1
ATOM 850 C C . HIS A 1 106 ? 1.348 -1.403 -0.606 1.00 98.31 106 HIS A C 1
ATOM 852 O O . HIS A 1 106 ? 1.239 -0.256 -1.052 1.00 98.31 106 HIS A O 1
ATOM 858 N N . ASN A 1 107 ? 0.538 -2.410 -0.923 1.00 96.31 107 ASN A N 1
ATOM 859 C CA . ASN A 1 107 ? -0.604 -2.388 -1.824 1.00 96.31 107 ASN A CA 1
ATOM 860 C C . ASN A 1 107 ? -0.310 -1.859 -3.248 1.00 96.31 107 ASN A C 1
ATOM 862 O O . ASN A 1 107 ? -1.081 -1.036 -3.751 1.00 96.31 107 ASN A O 1
ATOM 866 N N . PRO A 1 108 ? 0.779 -2.302 -3.917 1.00 97.06 108 PRO A N 1
ATOM 867 C CA . PRO A 1 108 ? 1.205 -1.738 -5.202 1.00 97.06 108 PRO A CA 1
ATOM 868 C C . PRO A 1 108 ? 0.233 -2.006 -6.352 1.00 97.06 108 PRO A C 1
ATOM 870 O O . PRO A 1 108 ? 0.306 -1.338 -7.379 1.00 97.06 108 PRO A O 1
ATOM 873 N N . THR A 1 109 ? -0.665 -2.978 -6.203 1.00 96.50 109 THR A N 1
ATOM 874 C CA . THR A 1 109 ? -1.624 -3.388 -7.234 1.00 96.50 109 THR A CA 1
ATOM 875 C C . THR A 1 109 ? -2.980 -2.706 -7.080 1.00 96.50 109 THR A C 1
ATOM 877 O O . THR A 1 109 ? -3.881 -2.965 -7.861 1.00 96.50 109 THR A O 1
ATOM 880 N N . ILE A 1 110 ? -3.158 -1.788 -6.121 1.00 96.31 110 ILE A N 1
ATOM 881 C CA . ILE A 1 110 ? -4.473 -1.198 -5.817 1.00 96.31 110 ILE A CA 1
ATOM 882 C C . ILE A 1 110 ? -5.032 -0.289 -6.919 1.00 96.31 110 ILE A C 1
ATOM 884 O O . ILE A 1 110 ? -6.158 0.188 -6.795 1.00 96.31 110 ILE A O 1
ATOM 888 N N . GLY A 1 111 ? -4.256 0.005 -7.965 1.00 96.38 111 GLY A N 1
ATOM 889 C CA . GLY A 1 111 ? -4.678 0.827 -9.100 1.00 96.38 111 GLY A CA 1
ATOM 890 C C . GLY A 1 111 ? -4.717 2.318 -8.809 1.00 96.38 111 GLY A C 1
ATOM 891 O O . GLY A 1 111 ? -5.642 3.013 -9.220 1.00 96.38 111 GLY A O 1
ATOM 892 N N . LYS A 1 112 ? -3.723 2.808 -8.062 1.00 96.94 112 LYS A N 1
ATOM 893 C CA . LYS A 1 112 ? -3.530 4.244 -7.817 1.00 96.94 112 LYS A CA 1
ATOM 894 C C . LYS A 1 112 ? -2.341 4.853 -8.550 1.00 96.94 112 LYS A C 1
ATOM 896 O O . LYS A 1 112 ? -2.315 6.064 -8.716 1.00 96.94 112 LYS A O 1
ATOM 901 N N . ASN A 1 113 ? -1.396 4.040 -9.003 1.00 98.00 113 ASN A N 1
ATOM 902 C CA . ASN A 1 113 ? -0.339 4.458 -9.917 1.00 98.00 113 ASN A CA 1
ATOM 903 C C . ASN A 1 113 ? 0.116 3.224 -10.719 1.00 98.00 113 ASN A C 1
ATOM 905 O O . ASN A 1 113 ? 0.905 2.425 -10.207 1.00 98.00 113 ASN A O 1
ATOM 909 N N . PRO A 1 114 ? -0.426 3.035 -11.937 1.00 98.06 114 PRO A N 1
ATOM 910 C CA . PRO A 1 114 ? -0.068 1.922 -12.809 1.00 98.06 114 PRO A CA 1
ATOM 911 C C . PRO A 1 114 ? 1.425 1.863 -13.155 1.00 98.06 114 PRO A C 1
ATOM 913 O O . PRO A 1 114 ? 1.969 0.765 -13.255 1.00 98.06 114 PRO A O 1
ATOM 916 N N . ALA A 1 115 ? 2.115 3.004 -13.287 1.00 98.12 115 ALA A N 1
ATOM 917 C CA . ALA A 1 115 ? 3.549 3.001 -13.572 1.00 98.12 115 ALA A CA 1
ATOM 918 C C . ALA A 1 115 ? 4.359 2.455 -12.398 1.00 98.12 115 ALA A C 1
ATOM 920 O O . ALA A 1 115 ? 5.278 1.682 -12.636 1.00 98.12 115 ALA A O 1
ATOM 921 N N . LEU A 1 116 ? 3.985 2.736 -11.142 1.00 98.38 116 LEU A N 1
ATOM 922 C CA . LEU A 1 116 ? 4.633 2.095 -9.991 1.00 98.38 116 LEU A CA 1
ATOM 923 C C . LEU A 1 116 ? 4.408 0.575 -9.985 1.00 98.38 116 LEU A C 1
ATOM 925 O O . LEU A 1 116 ? 5.352 -0.182 -9.763 1.00 98.38 116 LEU A O 1
ATOM 929 N N . THR A 1 117 ? 3.184 0.111 -10.262 1.00 98.12 117 THR A N 1
ATOM 930 C CA . THR A 1 117 ? 2.902 -1.331 -10.385 1.00 98.12 117 THR A CA 1
ATOM 931 C C . THR A 1 117 ? 3.800 -1.967 -11.451 1.00 98.12 117 THR A C 1
ATOM 933 O O . THR A 1 117 ? 4.435 -2.988 -11.195 1.00 98.12 117 THR A O 1
ATOM 936 N N . ARG A 1 118 ? 3.914 -1.337 -12.627 1.00 98.12 118 ARG A N 1
ATOM 937 C CA . ARG A 1 118 ? 4.770 -1.803 -13.726 1.00 98.12 118 ARG A CA 1
ATOM 938 C C . ARG A 1 118 ? 6.255 -1.763 -13.377 1.00 98.12 118 ARG A C 1
ATOM 940 O O . ARG A 1 118 ? 6.969 -2.720 -13.661 1.00 98.12 118 ARG A O 1
ATOM 947 N N . ALA A 1 119 ? 6.703 -0.688 -12.741 1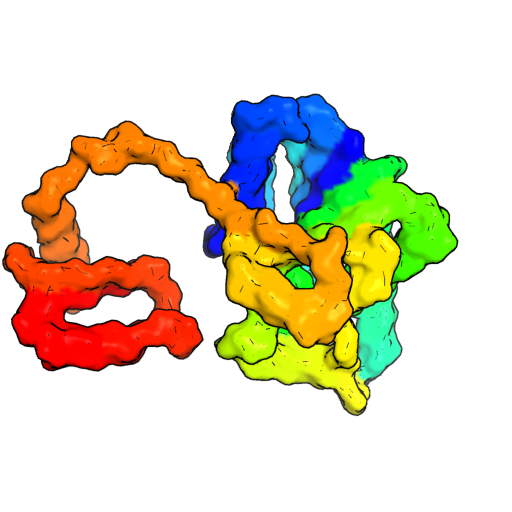.00 98.56 119 ALA A N 1
ATOM 948 C CA . ALA A 1 119 ? 8.087 -0.464 -12.351 1.00 98.56 119 ALA A CA 1
ATOM 949 C C . ALA A 1 119 ? 8.598 -1.543 -11.399 1.00 98.56 119 ALA A C 1
ATOM 951 O O . ALA A 1 119 ? 9.732 -1.987 -11.526 1.00 98.56 119 ALA A O 1
ATOM 952 N N . LEU A 1 120 ? 7.755 -2.006 -10.476 1.00 98.38 120 LEU A N 1
ATOM 953 C CA . LEU A 1 120 ? 8.107 -3.086 -9.556 1.00 98.38 120 LEU A CA 1
ATOM 954 C C . LEU A 1 120 ? 8.280 -4.429 -10.267 1.00 98.38 120 LEU A C 1
ATOM 956 O O . LEU A 1 120 ? 9.165 -5.194 -9.896 1.00 98.38 120 LEU A O 1
ATOM 960 N N . ILE A 1 121 ? 7.478 -4.695 -11.302 1.00 97.88 121 ILE A N 1
ATOM 961 C CA . ILE A 1 121 ? 7.637 -5.880 -12.156 1.00 97.88 121 ILE A CA 1
ATOM 962 C C . ILE A 1 121 ? 8.975 -5.799 -12.899 1.00 97.88 121 ILE A C 1
ATOM 964 O O . ILE A 1 121 ? 9.750 -6.752 -12.876 1.00 97.88 121 ILE A O 1
ATOM 968 N N . ILE A 1 122 ? 9.266 -4.648 -13.517 1.00 98.19 122 ILE A N 1
ATOM 969 C CA . ILE A 1 122 ? 10.527 -4.408 -14.236 1.00 98.19 122 ILE A CA 1
ATOM 970 C C . ILE A 1 122 ? 11.723 -4.547 -13.283 1.00 98.19 122 ILE A C 1
ATOM 972 O O . ILE A 1 122 ? 12.692 -5.230 -13.608 1.00 98.19 122 ILE A O 1
ATOM 976 N N . ALA A 1 123 ? 11.645 -3.955 -12.089 1.00 98.25 123 ALA A N 1
ATOM 977 C CA . ALA A 1 123 ? 12.701 -4.011 -11.084 1.00 98.25 123 ALA A CA 1
ATOM 978 C C . ALA A 1 123 ? 12.962 -5.447 -10.606 1.00 98.25 123 ALA A C 1
ATOM 980 O O . ALA A 1 123 ? 14.120 -5.852 -10.519 1.00 98.25 123 ALA A O 1
ATOM 981 N N . ALA A 1 124 ? 11.909 -6.232 -10.352 1.00 97.69 124 ALA A N 1
ATOM 982 C CA . ALA A 1 124 ? 12.033 -7.634 -9.959 1.00 97.69 124 ALA A CA 1
ATOM 983 C C . ALA A 1 124 ? 12.699 -8.480 -11.050 1.00 97.69 124 ALA A C 1
ATOM 985 O O . ALA A 1 124 ? 13.671 -9.180 -10.765 1.00 97.69 124 ALA A O 1
ATOM 986 N N . GLN A 1 125 ? 12.242 -8.343 -12.300 1.00 97.19 125 GLN A N 1
ATOM 987 C CA . GLN A 1 125 ? 12.805 -9.040 -13.462 1.00 97.19 125 GLN A CA 1
ATOM 988 C C . GLN A 1 125 ? 14.269 -8.666 -13.710 1.00 97.19 125 GLN A C 1
ATOM 990 O O . GLN A 1 125 ? 15.094 -9.537 -13.983 1.00 97.19 125 GLN A O 1
ATOM 995 N N . LYS A 1 126 ? 14.611 -7.376 -13.598 1.00 97.38 126 LYS A N 1
ATOM 996 C CA . LYS A 1 126 ? 15.988 -6.896 -13.754 1.00 97.38 126 LYS A CA 1
ATOM 997 C C . LYS A 1 126 ? 16.888 -7.433 -12.643 1.00 97.38 126 LYS A C 1
ATOM 999 O O . LYS A 1 126 ? 17.951 -7.965 -12.942 1.00 97.38 126 LYS A O 1
ATOM 1004 N N . ALA A 1 127 ? 16.437 -7.370 -11.391 1.00 97.31 127 ALA A N 1
ATOM 1005 C CA . ALA A 1 127 ? 17.171 -7.923 -10.258 1.00 97.31 127 ALA A CA 1
ATOM 1006 C C . ALA A 1 127 ? 17.397 -9.436 -10.386 1.00 97.31 127 ALA A C 1
ATOM 1008 O O . ALA A 1 127 ? 18.497 -9.901 -10.112 1.00 97.31 127 ALA A O 1
ATOM 1009 N N . GLU A 1 128 ? 16.397 -10.192 -10.844 1.00 96.38 128 GLU A N 1
ATOM 1010 C CA . GLU A 1 128 ? 16.532 -11.629 -11.108 1.00 96.38 128 GLU A CA 1
ATOM 1011 C C . GLU A 1 128 ? 17.554 -11.901 -12.220 1.00 96.38 128 GLU A C 1
ATOM 1013 O O . GLU A 1 128 ? 18.498 -12.664 -12.019 1.00 96.38 128 GLU A O 1
ATOM 1018 N N . LYS A 1 129 ? 17.426 -11.217 -13.365 1.00 96.81 129 LYS A N 1
ATOM 1019 C CA . LYS A 1 129 ? 18.345 -11.354 -14.506 1.00 96.81 129 LYS A CA 1
ATOM 1020 C C . LYS A 1 129 ? 19.793 -11.029 -14.134 1.00 96.81 129 LYS A C 1
ATOM 1022 O O . LYS A 1 129 ? 20.713 -11.695 -14.599 1.00 96.81 129 LYS A O 1
ATOM 1027 N N . GLU A 1 130 ? 19.995 -10.002 -13.317 1.00 96.31 130 GLU A N 1
ATOM 1028 C CA . GLU A 1 130 ? 21.313 -9.545 -12.866 1.00 96.31 130 GLU A CA 1
ATOM 1029 C C . GLU A 1 130 ? 21.801 -10.280 -11.606 1.00 96.31 130 GLU A C 1
ATOM 1031 O O . GLU A 1 130 ? 22.876 -9.973 -11.096 1.00 96.31 130 GLU A O 1
ATOM 1036 N N . SER A 1 131 ? 21.040 -11.264 -11.103 1.00 95.56 131 SER A N 1
ATOM 1037 C CA . SER A 1 131 ? 21.349 -12.007 -9.871 1.00 95.56 131 SER A CA 1
ATOM 1038 C C . SER A 1 131 ? 21.607 -11.095 -8.662 1.00 95.56 131 SER A C 1
ATOM 1040 O O . SER A 1 131 ? 22.432 -11.391 -7.795 1.00 95.56 131 SER A O 1
ATOM 1042 N N . LEU A 1 132 ? 20.896 -9.967 -8.592 1.00 96.56 132 LEU A N 1
ATOM 1043 C CA . LEU A 1 132 ? 20.943 -9.070 -7.444 1.00 96.56 132 LEU A CA 1
ATOM 1044 C C . LEU A 1 132 ? 20.245 -9.747 -6.254 1.00 96.56 132 LEU A C 1
ATOM 1046 O O . LEU A 1 132 ? 19.175 -10.334 -6.430 1.00 96.56 132 LEU A O 1
ATOM 1050 N N . PRO A 1 133 ? 20.779 -9.632 -5.023 1.00 96.81 133 PRO A N 1
ATOM 1051 C CA . PRO A 1 133 ? 20.200 -10.250 -3.827 1.00 96.81 133 PRO A CA 1
ATOM 1052 C C . PRO A 1 133 ? 18.977 -9.465 -3.316 1.00 96.81 133 PRO A C 1
ATOM 1054 O O . PRO A 1 133 ? 18.910 -9.064 -2.149 1.00 96.81 133 PRO A O 1
ATOM 1057 N N . TYR A 1 134 ? 18.035 -9.156 -4.208 1.00 98.06 134 TYR A N 1
ATOM 1058 C CA . TYR A 1 134 ? 16.866 -8.325 -3.942 1.00 98.06 134 TYR A CA 1
ATOM 1059 C C . TYR A 1 134 ? 15.594 -9.163 -3.994 1.00 98.06 134 TYR A C 1
ATOM 1061 O O . TYR A 1 134 ? 15.368 -9.908 -4.945 1.00 98.06 134 TYR A O 1
ATOM 1069 N N . CYS A 1 135 ? 14.750 -8.988 -2.984 1.00 97.81 135 CYS A N 1
ATOM 1070 C CA . CYS A 1 135 ? 13.446 -9.625 -2.855 1.00 97.81 135 CYS A CA 1
ATOM 1071 C C . CYS A 1 135 ? 12.350 -8.557 -2.891 1.00 97.81 135 CYS A C 1
ATOM 1073 O O . CYS A 1 135 ? 12.476 -7.515 -2.248 1.00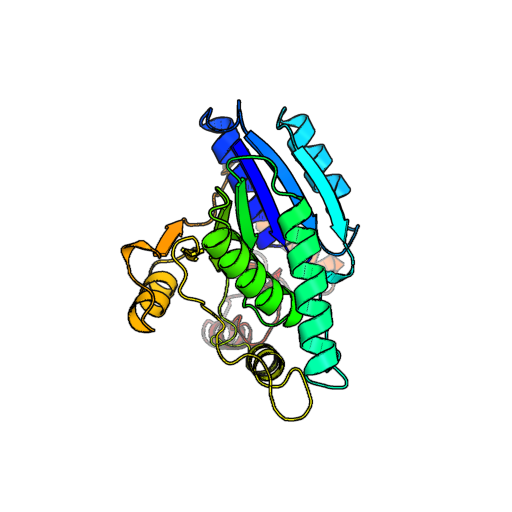 97.81 135 CYS A O 1
ATOM 1075 N N . PHE A 1 136 ? 11.275 -8.813 -3.628 1.00 98.31 136 PHE A N 1
ATOM 1076 C CA . PHE A 1 136 ? 10.127 -7.924 -3.766 1.00 98.31 136 PHE A CA 1
ATOM 1077 C C . PHE A 1 136 ? 8.933 -8.541 -3.048 1.00 98.31 136 PHE A C 1
ATOM 1079 O O . PHE A 1 136 ? 8.416 -9.580 -3.444 1.00 98.31 136 PHE A O 1
ATOM 1086 N N . LEU A 1 137 ? 8.498 -7.901 -1.969 1.00 98.12 137 LEU A N 1
ATOM 1087 C CA . LEU A 1 137 ? 7.462 -8.405 -1.078 1.00 98.12 137 LEU A CA 1
ATOM 1088 C C . LEU A 1 137 ? 6.230 -7.508 -1.168 1.00 98.12 137 LEU A C 1
ATOM 1090 O O . LEU A 1 137 ? 6.184 -6.434 -0.565 1.00 98.12 137 LEU A O 1
ATOM 1094 N N . TYR A 1 138 ? 5.233 -7.930 -1.941 1.00 98.31 138 TYR A N 1
ATOM 1095 C CA . TYR A 1 138 ? 4.001 -7.175 -2.152 1.00 98.31 138 TYR A CA 1
ATOM 1096 C C . TYR A 1 138 ? 3.024 -7.472 -1.021 1.00 98.31 138 TYR A C 1
ATOM 1098 O O . TYR A 1 138 ? 2.399 -8.528 -0.959 1.00 98.31 138 TYR A O 1
ATOM 1106 N N . HIS A 1 139 ? 2.882 -6.519 -0.111 1.00 98.00 139 HIS A N 1
ATOM 1107 C CA . HIS A 1 139 ? 1.946 -6.587 0.997 1.00 98.00 139 HIS A CA 1
ATOM 1108 C C . HIS A 1 139 ? 0.588 -6.056 0.547 1.00 98.00 139 HIS A C 1
ATOM 1110 O O . HIS A 1 139 ? 0.371 -4.843 0.483 1.00 98.00 139 HIS A O 1
ATOM 1116 N N . ILE A 1 140 ? -0.315 -6.968 0.196 1.00 96.81 140 ILE A N 1
ATOM 1117 C CA . ILE A 1 140 ? -1.643 -6.670 -0.331 1.00 96.81 140 ILE A CA 1
ATOM 1118 C C . ILE A 1 140 ? -2.604 -6.423 0.832 1.00 96.81 140 ILE A C 1
ATOM 1120 O O . ILE A 1 140 ? -2.847 -7.293 1.666 1.00 96.81 140 ILE A O 1
ATOM 1124 N N . HIS A 1 141 ? -3.131 -5.199 0.886 1.00 94.94 141 HIS A N 1
ATOM 1125 C CA . HIS A 1 141 ? -4.136 -4.786 1.878 1.00 94.94 141 HIS A CA 1
ATOM 1126 C C . HIS A 1 141 ? -5.551 -4.854 1.311 1.00 94.94 141 HIS A C 1
ATOM 1128 O O . HIS A 1 141 ? -6.520 -4.943 2.056 1.00 94.94 141 HIS A O 1
ATOM 1134 N N . ASP A 1 142 ? -5.675 -4.730 -0.007 1.00 93.06 142 ASP A N 1
ATOM 1135 C CA . ASP A 1 142 ? -6.939 -4.729 -0.722 1.00 93.06 142 ASP A CA 1
ATOM 1136 C C . ASP A 1 142 ? -6.686 -5.105 -2.190 1.00 93.06 142 ASP A C 1
ATOM 1138 O O . ASP A 1 142 ? -5.646 -4.769 -2.751 1.00 93.06 142 ASP A O 1
ATOM 1142 N N . PHE A 1 143 ? -7.690 -5.676 -2.846 1.00 94.19 143 PHE A N 1
ATOM 1143 C CA . PHE A 1 143 ? -7.660 -5.988 -4.275 1.00 94.19 143 PHE A CA 1
ATOM 1144 C C . PHE A 1 143 ? -8.429 -4.924 -5.073 1.00 94.19 143 PHE A C 1
ATOM 1146 O O . PHE A 1 143 ? -9.510 -4.506 -4.629 1.00 94.19 143 PHE A O 1
ATOM 1153 N N . PRO A 1 144 ? -7.929 -4.443 -6.230 1.00 94.44 144 PRO A N 1
ATOM 1154 C CA . PRO A 1 144 ? -8.730 -3.604 -7.122 1.00 94.44 144 PRO A CA 1
ATOM 1155 C C . PRO A 1 144 ? -9.964 -4.350 -7.670 1.00 94.44 144 PRO A C 1
ATOM 1157 O O . PRO A 1 144 ? -10.999 -3.724 -7.910 1.00 94.44 144 PRO A O 1
ATOM 1160 N N . GLU A 1 145 ? -9.896 -5.677 -7.797 1.00 93.19 145 GLU A N 1
ATOM 1161 C CA . GLU A 1 145 ? -10.999 -6.564 -8.188 1.00 93.19 145 GLU A CA 1
ATOM 1162 C C . GLU A 1 145 ? -12.137 -6.558 -7.153 1.00 93.19 145 GLU A C 1
ATOM 1164 O O . GLU A 1 145 ? -13.305 -6.725 -7.502 1.00 93.19 145 GLU A O 1
ATOM 1169 N N . CYS A 1 146 ? -11.826 -6.269 -5.885 1.00 90.25 146 CYS A N 1
ATOM 1170 C CA . CYS A 1 146 ? -12.781 -6.282 -4.779 1.00 90.25 146 CYS A CA 1
ATOM 1171 C C . CYS A 1 146 ? -13.304 -4.869 -4.467 1.00 90.25 146 CYS A C 1
ATOM 1173 O O . CYS A 1 146 ? -12.750 -4.114 -3.657 1.00 90.25 146 CYS A O 1
ATOM 1175 N N . GLY A 1 147 ? -14.417 -4.503 -5.111 1.00 87.19 147 GLY A N 1
ATOM 1176 C CA . GLY A 1 147 ? -15.173 -3.283 -4.797 1.00 87.19 147 GLY A CA 1
ATOM 1177 C C . GLY A 1 147 ? -14.500 -1.978 -5.240 1.00 87.19 147 GLY A C 1
ATOM 1178 O O . GLY A 1 147 ? -14.793 -0.917 -4.678 1.00 87.19 147 GLY A O 1
ATOM 1179 N N . ARG A 1 148 ? -13.586 -2.036 -6.222 1.00 92.75 148 ARG A N 1
ATOM 1180 C CA . ARG A 1 148 ? -12.865 -0.870 -6.771 1.00 92.75 148 ARG A CA 1
ATOM 1181 C C . ARG A 1 148 ? -12.794 -0.873 -8.308 1.00 92.75 148 ARG A C 1
ATOM 1183 O O . ARG A 1 148 ? -11.710 -0.718 -8.874 1.00 92.75 148 ARG A O 1
ATOM 1190 N N . PRO A 1 149 ? -13.942 -0.947 -9.007 1.00 93.31 149 PRO A N 1
ATOM 1191 C CA . PRO A 1 149 ? -13.977 -1.079 -10.465 1.00 93.31 149 PRO A CA 1
ATOM 1192 C C . PRO A 1 149 ? -13.236 0.046 -11.201 1.00 93.31 149 PRO A C 1
ATOM 1194 O O . PRO A 1 149 ? -12.591 -0.212 -12.209 1.00 93.31 149 PRO A O 1
ATOM 1197 N N . ASN A 1 150 ? -13.255 1.279 -10.682 1.00 94.56 150 ASN A N 1
ATOM 1198 C CA . ASN A 1 150 ? -12.533 2.399 -11.298 1.00 94.56 150 ASN A CA 1
ATOM 1199 C C . ASN A 1 150 ? -11.011 2.229 -11.224 1.00 94.56 150 ASN A C 1
ATOM 1201 O O . ASN A 1 150 ? -10.319 2.540 -12.189 1.00 94.56 150 ASN A O 1
ATOM 1205 N N . ASN A 1 151 ? -10.491 1.707 -10.110 1.00 96.06 151 ASN A N 1
ATOM 1206 C CA . ASN A 1 151 ? -9.060 1.454 -9.973 1.00 96.06 151 ASN A CA 1
ATOM 1207 C C . ASN A 1 151 ? -8.622 0.311 -10.896 1.00 96.06 151 ASN A C 1
ATOM 1209 O O . ASN A 1 151 ? -7.599 0.428 -11.567 1.00 96.06 151 ASN A O 1
ATOM 1213 N N . LEU A 1 152 ? -9.413 -0.767 -10.962 1.00 96.12 152 LEU A N 1
ATOM 1214 C CA . LEU A 1 152 ? -9.152 -1.870 -11.884 1.00 96.12 152 LEU A CA 1
ATOM 1215 C C . LEU A 1 152 ? -9.194 -1.383 -13.336 1.00 96.12 152 LEU A C 1
ATOM 1217 O O . LEU A 1 152 ? -8.261 -1.617 -14.096 1.00 96.12 152 LEU A O 1
ATOM 1221 N N . LYS A 1 153 ? -10.229 -0.625 -13.712 1.00 95.88 153 LYS A N 1
ATOM 1222 C CA . LYS A 1 153 ? -10.347 -0.032 -15.049 1.00 95.88 153 LYS A CA 1
ATOM 1223 C C . LYS A 1 153 ? -9.141 0.838 -15.387 1.00 95.88 153 LYS A C 1
ATOM 1225 O O . LYS A 1 153 ? -8.672 0.771 -16.520 1.00 95.88 153 LYS A O 1
ATOM 1230 N N . TYR A 1 154 ? -8.652 1.626 -14.432 1.00 97.19 154 TYR A N 1
ATOM 1231 C CA . TYR A 1 154 ? -7.485 2.477 -14.628 1.00 97.19 154 TYR A CA 1
ATOM 1232 C C . TYR A 1 154 ? -6.206 1.663 -14.850 1.00 97.19 154 TYR A C 1
ATOM 1234 O O . TYR A 1 154 ? -5.463 1.974 -15.770 1.00 97.19 154 TYR A O 1
ATOM 1242 N N . LEU A 1 155 ? -5.984 0.575 -14.103 1.00 97.19 155 LEU A N 1
ATOM 1243 C CA . LEU A 1 155 ? -4.867 -0.345 -14.365 1.00 97.19 155 LEU A CA 1
ATOM 1244 C C . LEU A 1 155 ? -4.935 -0.941 -15.772 1.00 97.19 155 LEU A C 1
ATOM 1246 O O . LEU A 1 155 ? -3.933 -0.961 -16.479 1.00 97.19 155 LEU A O 1
ATOM 1250 N N . LEU A 1 156 ? -6.115 -1.413 -16.178 1.00 97.00 156 LEU A N 1
ATOM 1251 C CA . LEU A 1 156 ? -6.311 -2.116 -17.448 1.00 97.00 156 LEU A CA 1
ATOM 1252 C C . LEU A 1 156 ? -6.314 -1.188 -18.676 1.00 97.00 156 LEU A C 1
ATOM 1254 O O . LEU A 1 156 ? -6.179 -1.690 -19.792 1.00 97.00 156 LEU A O 1
ATOM 1258 N N . ASN A 1 157 ? -6.481 0.127 -18.476 1.00 96.94 157 ASN A N 1
ATOM 1259 C CA . ASN A 1 157 ? -6.629 1.142 -19.528 1.00 96.94 157 ASN A CA 1
ATOM 1260 C C . ASN A 1 157 ? -5.809 2.417 -19.2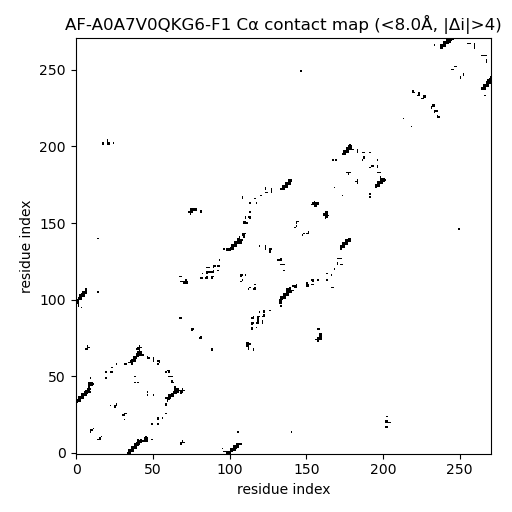31 1.00 96.94 157 ASN A C 1
ATOM 1262 O O . ASN A 1 157 ? -6.313 3.531 -19.385 1.00 96.94 157 ASN A O 1
ATOM 1266 N N . CYS A 1 158 ? -4.578 2.273 -18.733 1.00 97.12 158 CYS A N 1
ATOM 1267 C CA . CYS A 1 158 ? -3.738 3.413 -18.359 1.00 97.12 158 CYS A CA 1
ATOM 1268 C C . CYS A 1 158 ? -3.101 4.149 -19.553 1.00 97.12 158 CYS A C 1
ATOM 1270 O O . CYS A 1 158 ? -2.549 5.225 -19.356 1.00 97.12 158 CYS A O 1
ATOM 1272 N N . TYR A 1 159 ? -3.206 3.645 -20.783 1.00 97.38 159 TYR A N 1
ATOM 1273 C CA . TYR A 1 159 ? -2.761 4.332 -22.004 1.00 97.38 159 TYR A CA 1
ATOM 1274 C C . TYR A 1 159 ? -3.700 4.031 -23.194 1.00 97.38 159 TYR A C 1
ATOM 1276 O O . TYR A 1 159 ? -4.486 3.078 -23.142 1.00 97.38 159 TYR A O 1
ATOM 1284 N N . PRO A 1 160 ? -3.655 4.805 -24.297 1.00 96.75 160 PRO A N 1
ATOM 1285 C CA . PRO A 1 160 ? -4.422 4.507 -25.502 1.00 96.75 160 PRO A CA 1
ATOM 1286 C C . PRO A 1 160 ? -4.165 3.089 -26.018 1.00 96.75 160 PRO A C 1
ATOM 1288 O O . PRO A 1 160 ? -3.032 2.706 -26.297 1.00 96.75 160 PRO A O 1
ATOM 1291 N N . GLY A 1 161 ? -5.233 2.302 -26.144 1.00 91.50 161 GLY A N 1
ATOM 1292 C CA . GLY A 1 161 ? -5.153 0.918 -26.613 1.00 91.50 161 GLY A CA 1
ATOM 1293 C C . GLY A 1 161 ? -4.877 -0.129 -25.527 1.00 91.50 161 GLY A C 1
ATOM 1294 O O . GLY A 1 161 ? -4.858 -1.316 -25.852 1.00 91.50 161 GLY A O 1
ATOM 1295 N N . GLY A 1 162 ? -4.716 0.244 -24.249 1.00 95.75 162 GLY A N 1
ATOM 1296 C CA . GLY A 1 162 ? -4.639 -0.748 -23.175 1.00 95.75 162 GLY A CA 1
ATOM 1297 C C . GLY A 1 162 ? -4.028 -0.279 -21.857 1.00 95.75 162 GLY A C 1
ATOM 1298 O O . GLY A 1 162 ? -4.124 0.872 -21.448 1.00 95.75 162 GLY A O 1
ATOM 1299 N N . GLY A 1 163 ? -3.435 -1.231 -21.148 1.00 96.81 163 GLY A N 1
ATOM 1300 C CA . GLY A 1 163 ? -2.883 -1.032 -19.820 1.00 96.81 163 GLY A CA 1
ATOM 1301 C C . GLY A 1 163 ? -2.216 -2.303 -19.320 1.00 96.81 163 GLY A C 1
ATOM 1302 O O . GLY A 1 163 ? -1.822 -3.174 -20.102 1.00 96.81 163 GLY A O 1
ATOM 1303 N N . LEU A 1 164 ? -2.110 -2.431 -18.007 1.00 96.25 164 LEU A N 1
ATOM 1304 C CA . LEU A 1 164 ? -1.534 -3.604 -17.371 1.00 96.25 164 LEU A CA 1
ATOM 1305 C C . LEU A 1 164 ? -2.422 -4.830 -17.559 1.00 96.25 164 LEU A C 1
ATOM 1307 O O . LEU A 1 164 ? -3.624 -4.784 -17.325 1.00 96.25 164 LEU A O 1
ATOM 1311 N N . LYS A 1 165 ? -1.810 -5.942 -17.969 1.00 91.62 165 LYS A N 1
ATOM 1312 C CA . LYS A 1 165 ? -2.461 -7.262 -18.041 1.00 91.62 165 LYS A CA 1
ATOM 1313 C C . LYS A 1 165 ? -2.009 -8.203 -16.928 1.00 91.62 165 LYS A C 1
ATOM 1315 O O . LYS A 1 165 ? -2.724 -9.138 -16.599 1.00 91.62 165 LYS A O 1
ATOM 1320 N N . ILE A 1 166 ? -0.845 -7.931 -16.342 1.00 91.31 166 ILE A N 1
ATOM 1321 C CA . ILE A 1 166 ? -0.257 -8.706 -15.252 1.00 91.31 166 ILE A CA 1
ATOM 1322 C C . ILE A 1 166 ? -0.143 -7.773 -14.048 1.00 91.31 166 ILE A C 1
ATOM 1324 O O . ILE A 1 166 ? 0.628 -6.816 -14.082 1.00 91.31 166 ILE A O 1
ATOM 1328 N N . LEU A 1 167 ? -0.943 -8.035 -13.013 1.00 92.38 167 LEU A N 1
ATOM 1329 C CA . LEU A 1 167 ? -0.915 -7.291 -11.746 1.00 92.38 167 LEU A CA 1
ATOM 1330 C C . LEU A 1 167 ? -0.120 -8.031 -10.666 1.00 92.38 167 LEU A C 1
ATOM 1332 O O . LEU A 1 167 ? 0.525 -7.405 -9.832 1.00 92.38 167 LEU A O 1
ATOM 1336 N N . TYR A 1 168 ? -0.144 -9.361 -10.719 1.00 93.06 168 TYR A N 1
ATOM 1337 C CA . TYR A 1 168 ? 0.515 -10.262 -9.781 1.00 93.06 168 TYR A CA 1
ATOM 1338 C C . TYR A 1 168 ? 1.594 -11.028 -10.554 1.00 93.06 168 TYR A C 1
ATOM 1340 O O . TYR A 1 168 ? 1.305 -12.090 -11.103 1.00 93.06 168 TYR A O 1
ATOM 1348 N N . PRO A 1 169 ? 2.799 -10.455 -10.728 1.00 88.25 169 PRO A N 1
ATOM 1349 C CA . PRO A 1 169 ? 3.843 -11.088 -11.521 1.00 88.25 169 PRO A CA 1
ATOM 1350 C C . PRO A 1 169 ? 4.352 -12.357 -10.837 1.00 88.25 169 PRO A C 1
ATOM 1352 O O . PRO A 1 169 ? 4.553 -12.392 -9.622 1.00 88.25 169 PRO A O 1
ATOM 1355 N N . GLU A 1 170 ? 4.643 -13.373 -11.640 1.00 83.62 170 GLU A N 1
ATOM 1356 C CA . GLU A 1 170 ? 5.442 -14.503 -11.194 1.00 83.62 170 GLU A CA 1
ATOM 1357 C C . GLU A 1 170 ? 6.915 -14.233 -11.529 1.00 83.62 170 GLU A C 1
ATOM 1359 O O . GLU A 1 170 ? 7.290 -14.120 -12.694 1.00 83.62 170 GLU A O 1
ATOM 1364 N N . SER A 1 171 ? 7.754 -14.097 -10.502 1.00 85.12 171 SER A N 1
ATOM 1365 C CA . SER A 1 171 ? 9.218 -14.060 -10.629 1.00 85.12 171 SER A CA 1
ATOM 1366 C C . SER A 1 171 ? 9.846 -14.842 -9.478 1.00 85.12 171 SER A C 1
ATOM 1368 O O . SER A 1 171 ? 9.172 -15.094 -8.469 1.00 85.12 171 SER A O 1
ATOM 1370 N N . LEU A 1 172 ? 11.104 -15.275 -9.596 1.00 91.88 172 LEU A N 1
ATOM 1371 C CA . LEU A 1 172 ? 11.753 -16.067 -8.536 1.00 91.88 172 LEU A CA 1
ATOM 1372 C C . LEU A 1 172 ? 11.901 -15.281 -7.227 1.00 91.88 172 LEU A C 1
ATOM 1374 O O . LEU A 1 172 ? 11.851 -15.860 -6.145 1.00 91.88 172 LEU A O 1
ATOM 1378 N N . ASN A 1 173 ? 12.036 -13.961 -7.332 1.00 97.00 173 ASN A N 1
ATOM 1379 C CA . ASN A 1 173 ? 12.274 -13.045 -6.222 1.00 97.00 173 ASN A CA 1
ATOM 1380 C C . ASN A 1 173 ? 11.051 -12.206 -5.809 1.00 97.00 173 ASN A C 1
ATOM 1382 O O . ASN A 1 173 ? 11.219 -11.270 -5.025 1.00 97.00 173 ASN A O 1
ATOM 1386 N N . THR A 1 174 ? 9.846 -12.511 -6.309 1.00 97.50 174 THR A N 1
ATOM 1387 C CA . THR A 1 174 ? 8.606 -11.824 -5.906 1.00 97.50 174 THR A CA 1
ATOM 1388 C C . THR A 1 174 ? 7.735 -12.711 -5.026 1.00 97.50 174 THR A C 1
ATOM 1390 O O . THR A 1 174 ? 7.441 -13.858 -5.363 1.00 97.50 174 THR A O 1
ATOM 1393 N N . PHE A 1 175 ? 7.289 -12.145 -3.909 1.00 98.06 175 PHE A N 1
ATOM 1394 C CA . PHE A 1 175 ? 6.464 -12.787 -2.894 1.00 98.06 175 PHE A CA 1
ATOM 1395 C C . PHE A 1 175 ? 5.303 -11.875 -2.504 1.00 98.06 175 PHE A C 1
ATOM 1397 O O . PHE A 1 175 ? 5.385 -10.651 -2.614 1.00 98.06 175 PHE A O 1
ATOM 1404 N N . PHE A 1 176 ? 4.234 -12.468 -1.988 1.00 98.19 176 PHE A N 1
ATOM 1405 C CA . PHE A 1 176 ? 3.021 -11.766 -1.594 1.00 98.19 176 PHE A CA 1
ATOM 1406 C C . PHE A 1 176 ? 2.743 -11.974 -0.110 1.00 98.19 176 PHE A C 1
ATOM 1408 O O . PHE A 1 176 ? 2.939 -13.060 0.431 1.00 98.19 176 PHE A O 1
ATOM 1415 N N . ILE A 1 177 ? 2.245 -10.930 0.542 1.00 97.94 177 ILE A N 1
ATOM 1416 C CA . ILE A 1 177 ? 1.661 -11.000 1.878 1.00 97.94 177 ILE A CA 1
ATOM 1417 C C . ILE A 1 177 ? 0.193 -10.610 1.775 1.00 97.94 177 ILE A C 1
ATOM 1419 O O . ILE A 1 177 ? -0.121 -9.563 1.211 1.00 97.94 177 ILE A O 1
ATOM 1423 N N . CYS A 1 178 ? -0.684 -11.406 2.383 1.00 97.50 178 CYS A N 1
ATOM 1424 C CA . CYS A 1 178 ? -2.083 -11.054 2.616 1.00 97.50 178 CYS A CA 1
ATOM 1425 C C . CYS A 1 178 ? -2.363 -10.890 4.111 1.00 97.50 178 CYS A C 1
ATOM 1427 O O . CYS A 1 178 ? -1.849 -11.648 4.938 1.00 97.50 178 CYS A O 1
ATOM 1429 N N . ILE A 1 179 ? -3.230 -9.932 4.445 1.00 95.56 179 ILE A N 1
ATOM 1430 C CA . ILE A 1 179 ? -3.598 -9.616 5.835 1.00 95.56 179 ILE A CA 1
ATOM 1431 C C . ILE A 1 179 ? -4.741 -10.478 6.388 1.00 95.56 179 ILE A C 1
ATOM 1433 O O . ILE A 1 179 ? -5.048 -10.398 7.575 1.00 95.56 179 ILE A O 1
ATOM 1437 N N . ASN A 1 180 ? -5.388 -11.287 5.546 1.00 95.19 180 ASN A N 1
ATOM 1438 C CA . ASN A 1 180 ? -6.434 -12.235 5.930 1.00 95.19 180 ASN A CA 1
ATOM 1439 C C . ASN A 1 180 ? -6.327 -13.530 5.101 1.00 95.19 180 ASN A C 1
ATOM 1441 O O . ASN A 1 180 ? -5.697 -13.562 4.040 1.00 95.19 180 ASN A O 1
ATOM 1445 N N . SER A 1 181 ? -6.915 -14.609 5.619 1.00 95.31 181 SER A N 1
ATOM 1446 C CA . SER A 1 181 ? -6.872 -15.939 5.004 1.00 95.31 181 SER A CA 1
ATOM 1447 C C . SER A 1 181 ? -7.672 -16.019 3.704 1.00 95.31 181 SER A C 1
ATOM 1449 O O . SER A 1 181 ? -7.245 -16.717 2.786 1.00 95.31 181 SER A O 1
ATOM 1451 N N . SER A 1 182 ? -8.786 -15.289 3.604 1.00 94.88 182 SER A N 1
ATOM 1452 C CA . SER A 1 182 ? -9.616 -15.245 2.397 1.00 94.88 182 SER A CA 1
ATOM 1453 C C . SER A 1 182 ? -8.832 -14.699 1.204 1.00 94.88 182 SER A C 1
ATOM 1455 O O . SER A 1 182 ? -8.758 -15.349 0.168 1.00 94.88 182 SER A O 1
ATOM 1457 N N . ASP A 1 183 ? -8.162 -13.564 1.381 1.00 95.56 183 ASP A N 1
ATOM 1458 C CA . ASP A 1 183 ? -7.320 -12.918 0.373 1.00 95.56 183 ASP A CA 1
ATOM 1459 C C . ASP A 1 183 ? -6.125 -13.792 -0.028 1.00 95.56 183 ASP A C 1
ATOM 1461 O O . ASP A 1 183 ? -5.805 -13.907 -1.213 1.00 95.56 183 ASP A O 1
ATOM 1465 N N . ARG A 1 184 ? -5.498 -14.476 0.943 1.00 96.56 184 ARG A N 1
ATOM 1466 C CA . ARG A 1 184 ? -4.464 -15.482 0.651 1.00 96.56 184 ARG A CA 1
ATOM 1467 C C . ARG A 1 184 ? -5.018 -16.597 -0.234 1.00 96.56 184 ARG A C 1
ATOM 1469 O O . ARG A 1 184 ? -4.371 -16.977 -1.206 1.00 96.56 184 ARG A O 1
ATOM 1476 N N . GLY A 1 185 ? -6.196 -17.119 0.108 1.00 96.19 185 GLY A N 1
ATOM 1477 C CA . GLY A 1 185 ? -6.876 -18.152 -0.670 1.00 96.19 185 GLY A CA 1
ATOM 1478 C C . GLY A 1 185 ? -7.169 -17.695 -2.097 1.00 96.19 185 GLY A C 1
ATOM 1479 O O . GLY A 1 185 ? -6.893 -18.439 -3.033 1.00 96.19 185 GLY A O 1
ATOM 1480 N N . LEU A 1 186 ? -7.638 -16.456 -2.271 1.00 94.06 186 LEU A N 1
ATOM 1481 C CA . LEU A 1 186 ? -7.920 -15.870 -3.583 1.00 94.06 186 LEU A CA 1
ATOM 1482 C C . LEU A 1 186 ? -6.667 -15.759 -4.464 1.00 94.06 186 LEU A C 1
ATOM 1484 O O . LEU A 1 186 ? -6.735 -16.111 -5.638 1.00 94.06 186 LEU A O 1
ATOM 1488 N N . LEU A 1 187 ? -5.522 -15.326 -3.919 1.00 94.06 187 LEU A N 1
ATOM 1489 C CA . LEU A 1 187 ? -4.265 -15.278 -4.684 1.00 94.06 187 LEU A CA 1
ATOM 1490 C C . LEU A 1 187 ? -3.773 -16.664 -5.110 1.00 94.06 187 LEU A C 1
ATOM 1492 O O . LEU A 1 187 ? -3.283 -16.832 -6.222 1.00 94.06 187 LEU A O 1
ATOM 1496 N N . ILE A 1 188 ? -3.896 -17.663 -4.237 1.00 95.62 188 ILE A N 1
ATOM 1497 C CA . ILE A 1 188 ? -3.483 -19.031 -4.574 1.00 95.62 188 ILE A CA 1
ATOM 1498 C C . ILE A 1 188 ? -4.397 -19.600 -5.664 1.00 95.62 188 ILE A C 1
ATOM 1500 O O . ILE A 1 188 ? -3.925 -20.156 -6.652 1.00 95.62 188 ILE A O 1
ATOM 1504 N N . GLN A 1 189 ? -5.710 -19.405 -5.525 1.00 95.06 189 GLN A N 1
ATOM 1505 C CA . GLN A 1 189 ? -6.700 -19.850 -6.508 1.00 95.06 189 GLN A CA 1
ATOM 1506 C C . GLN A 1 189 ? -6.564 -19.139 -7.860 1.00 95.06 189 GLN A C 1
ATOM 1508 O O . GLN A 1 189 ? -6.927 -19.719 -8.881 1.00 95.06 189 GLN A O 1
ATOM 1513 N N . SER A 1 190 ? -6.023 -17.916 -7.894 1.00 91.56 190 SER A N 1
ATOM 1514 C CA . SER A 1 190 ? -5.740 -17.201 -9.144 1.00 91.56 190 SER A CA 1
ATOM 1515 C C . SER A 1 190 ? -4.452 -17.655 -9.842 1.00 91.56 190 SER A C 1
ATOM 1517 O O . SER A 1 190 ? -4.160 -17.179 -10.938 1.00 91.56 190 SER A O 1
ATOM 1519 N N . GLY A 1 191 ? -3.712 -18.598 -9.247 1.00 92.50 191 GLY A N 1
ATOM 1520 C CA . GLY A 1 191 ? -2.541 -19.239 -9.843 1.00 92.50 191 GLY A CA 1
ATOM 1521 C C . GLY A 1 191 ? -1.201 -18.847 -9.220 1.00 92.50 191 GLY A C 1
ATOM 1522 O O . GLY A 1 191 ? -0.173 -19.341 -9.676 1.00 92.50 191 GLY A O 1
ATOM 1523 N N . VAL A 1 192 ? -1.169 -18.001 -8.182 1.00 94.00 192 VAL A N 1
ATOM 1524 C CA . VAL A 1 192 ? 0.090 -17.700 -7.482 1.00 94.00 192 VAL A CA 1
ATOM 1525 C C . VAL A 1 192 ? 0.521 -18.920 -6.654 1.00 94.00 192 VAL A C 1
ATOM 1527 O O . VAL A 1 192 ? -0.274 -19.411 -5.848 1.00 94.00 192 VAL A O 1
ATOM 1530 N N . PRO A 1 193 ? 1.772 -19.408 -6.777 1.00 95.12 193 PRO A N 1
ATOM 1531 C CA . PRO A 1 193 ? 2.238 -20.548 -5.995 1.00 95.12 193 PRO A CA 1
ATOM 1532 C C . PRO A 1 193 ? 2.096 -20.316 -4.488 1.00 95.12 193 PRO A C 1
ATOM 1534 O O . PRO A 1 193 ? 2.519 -19.281 -3.973 1.00 95.12 193 PRO A O 1
ATOM 1537 N N . GLU A 1 194 ? 1.567 -21.301 -3.757 1.00 96.19 194 GLU A N 1
ATOM 1538 C CA . GLU A 1 194 ? 1.344 -21.190 -2.308 1.00 96.19 194 GLU A CA 1
ATOM 1539 C C . GLU A 1 194 ? 2.626 -20.846 -1.530 1.00 96.19 194 GLU A C 1
ATOM 1541 O O . GLU A 1 194 ? 2.592 -20.048 -0.592 1.00 96.19 194 GLU A O 1
ATOM 1546 N N . SER A 1 195 ? 3.772 -21.377 -1.967 1.00 96.06 195 SER A N 1
ATOM 1547 C CA . SER A 1 195 ? 5.094 -21.088 -1.394 1.00 96.06 195 SER A CA 1
ATOM 1548 C C . SER A 1 195 ? 5.518 -19.620 -1.515 1.00 96.06 195 SER A C 1
ATOM 1550 O O . SER A 1 195 ? 6.454 -19.197 -0.836 1.00 96.06 19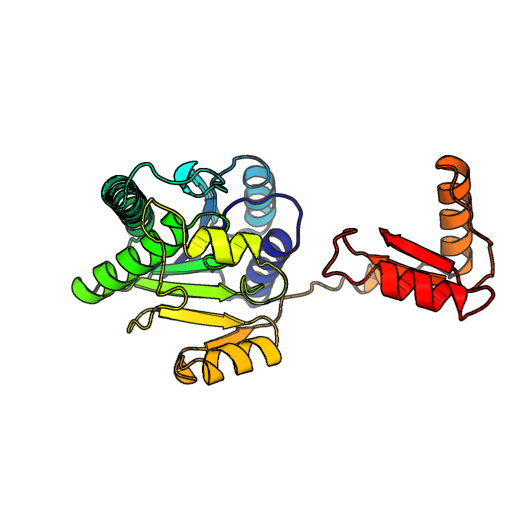5 SER A O 1
ATOM 1552 N N . LYS A 1 196 ? 4.835 -18.836 -2.356 1.00 96.62 196 LYS A N 1
ATOM 1553 C CA . LYS A 1 196 ? 5.070 -17.404 -2.557 1.00 96.62 196 LYS A CA 1
ATOM 1554 C C . LYS A 1 196 ? 4.043 -16.510 -1.860 1.00 96.62 196 LYS A C 1
ATOM 1556 O O . LYS A 1 196 ? 4.169 -15.290 -1.960 1.00 96.62 196 LYS A O 1
ATOM 1561 N N . VAL A 1 197 ? 3.049 -17.068 -1.157 1.00 97.44 197 VAL A N 1
ATOM 1562 C CA . VAL A 1 197 ? 1.979 -16.293 -0.501 1.00 97.44 197 VAL A CA 1
ATOM 1563 C C . VAL A 1 197 ? 1.969 -16.514 1.011 1.00 97.44 197 VAL A C 1
ATOM 1565 O O . VAL A 1 197 ? 1.507 -17.534 1.534 1.00 97.44 197 VAL A O 1
ATOM 1568 N N . PHE A 1 198 ? 2.417 -15.495 1.734 1.00 97.50 198 PHE A N 1
ATOM 1569 C CA . PHE A 1 198 ? 2.445 -15.465 3.189 1.00 97.50 198 PHE A CA 1
ATOM 1570 C C . PHE A 1 198 ? 1.170 -14.845 3.767 1.00 97.50 198 PHE A C 1
ATOM 1572 O O . PHE A 1 198 ? 0.600 -13.898 3.222 1.00 97.50 198 PHE A O 1
ATOM 1579 N N . PHE A 1 199 ? 0.739 -15.363 4.915 1.00 97.00 199 PHE A N 1
ATOM 1580 C CA . PHE A 1 199 ? -0.298 -14.748 5.738 1.00 97.00 199 PHE A CA 1
ATOM 1581 C C . PHE A 1 199 ? 0.366 -13.958 6.870 1.00 97.00 199 PHE A C 1
ATOM 1583 O O . PHE A 1 199 ? 1.061 -14.541 7.700 1.00 97.00 199 PHE A O 1
ATOM 1590 N N . LEU A 1 200 ? 0.163 -12.640 6.897 1.00 95.56 200 LEU A N 1
ATOM 1591 C CA . LEU A 1 200 ? 0.659 -11.760 7.957 1.00 95.56 200 LEU A CA 1
ATOM 1592 C C . LEU A 1 200 ? -0.425 -10.724 8.288 1.00 95.56 200 LEU A C 1
ATOM 1594 O O . LEU A 1 200 ? -0.547 -9.723 7.580 1.00 95.56 200 LEU A O 1
ATOM 1598 N N . PRO A 1 201 ? -1.236 -10.947 9.336 1.00 92.69 201 PRO A N 1
ATOM 1599 C CA . PRO A 1 201 ? -2.238 -9.976 9.749 1.00 92.69 201 PRO A CA 1
ATOM 1600 C C . PRO A 1 201 ? -1.579 -8.690 10.265 1.00 92.69 201 PRO A C 1
ATOM 1602 O O . PRO A 1 201 ? -0.442 -8.692 10.742 1.00 92.69 201 PRO A O 1
ATOM 1605 N N . ASN A 1 202 ? -2.313 -7.577 10.199 1.00 89.62 202 ASN A N 1
ATOM 1606 C CA . ASN A 1 202 ? -1.829 -6.300 10.719 1.00 89.62 202 ASN A CA 1
ATOM 1607 C C . ASN A 1 202 ? -1.551 -6.397 12.225 1.00 89.62 202 ASN A C 1
ATOM 1609 O O . ASN A 1 202 ? -2.426 -6.779 13.001 1.00 89.62 202 ASN A O 1
ATOM 1613 N N . ALA A 1 203 ? -0.349 -5.993 12.639 1.00 87.56 203 ALA A N 1
ATOM 1614 C CA . ALA A 1 203 ? 0.012 -5.936 14.048 1.00 87.56 203 ALA A CA 1
ATOM 1615 C C . ALA A 1 203 ? -0.827 -4.876 14.784 1.00 87.56 203 ALA A C 1
ATOM 1617 O O . ALA A 1 203 ? -0.915 -3.719 14.357 1.00 87.56 203 ALA A O 1
ATOM 1618 N N . ILE A 1 204 ? -1.412 -5.270 15.914 1.00 83.19 204 ILE A N 1
ATOM 1619 C CA . ILE A 1 204 ? -2.161 -4.385 16.806 1.00 83.19 204 ILE A CA 1
ATOM 1620 C C . ILE A 1 204 ? -1.363 -4.254 18.101 1.00 83.19 204 ILE A C 1
ATOM 1622 O O . ILE A 1 204 ? -1.065 -5.247 18.759 1.00 83.19 204 ILE A O 1
ATOM 1626 N N . SER A 1 205 ? -1.019 -3.023 18.470 1.00 70.94 205 SER A N 1
ATOM 1627 C CA . SER A 1 205 ? -0.486 -2.720 19.797 1.00 70.94 205 SER A CA 1
ATOM 1628 C C . SER A 1 205 ? -1.663 -2.389 20.706 1.00 70.94 205 SER A C 1
ATOM 1630 O O . SER A 1 205 ? -2.243 -1.310 20.596 1.00 70.94 205 SER A O 1
ATOM 1632 N N . VAL A 1 206 ? -2.053 -3.330 21.563 1.00 64.31 206 VAL A N 1
ATOM 1633 C CA . VAL A 1 206 ? -3.113 -3.100 22.548 1.00 64.31 206 VAL A CA 1
ATOM 1634 C C . VAL A 1 206 ? -2.471 -2.518 23.802 1.00 64.31 206 VAL A C 1
ATOM 1636 O O . VAL A 1 206 ? -1.672 -3.185 24.455 1.00 64.31 206 VAL A O 1
ATOM 1639 N N . ASN A 1 207 ? -2.806 -1.270 24.138 1.00 63.38 207 ASN A N 1
ATOM 1640 C CA . ASN A 1 207 ? -2.503 -0.733 25.460 1.00 63.38 207 ASN A CA 1
ATOM 1641 C C . ASN A 1 207 ? -3.635 -1.137 26.415 1.00 63.38 207 ASN A C 1
ATOM 1643 O O . ASN A 1 207 ? -4.656 -0.455 26.501 1.00 63.38 207 ASN A O 1
ATOM 1647 N N . TYR A 1 208 ? -3.465 -2.277 27.087 1.00 58.75 208 TYR A N 1
ATOM 1648 C CA . TYR A 1 208 ? -4.461 -2.824 28.012 1.00 58.75 208 TYR A CA 1
ATOM 1649 C C . TYR A 1 208 ? -4.736 -1.906 29.216 1.00 58.75 208 TYR A C 1
ATOM 1651 O O . TYR A 1 208 ? -5.826 -1.965 29.778 1.00 58.75 208 TYR A O 1
ATOM 1659 N N . GLU A 1 209 ? -3.808 -1.012 29.572 1.00 57.03 209 GLU A N 1
ATOM 1660 C CA . GLU A 1 209 ? -3.981 -0.067 30.686 1.00 57.03 209 GLU A CA 1
ATOM 1661 C C . GLU A 1 209 ? -4.978 1.054 30.360 1.00 57.03 209 GLU A C 1
ATOM 1663 O O . GLU A 1 209 ? -5.660 1.549 31.250 1.00 57.03 209 GLU A O 1
ATOM 1668 N N . ALA A 1 210 ? -5.129 1.425 29.084 1.00 54.97 210 ALA A N 1
ATOM 1669 C CA . ALA A 1 210 ? -6.121 2.416 28.659 1.00 54.97 210 ALA A CA 1
ATOM 1670 C C . ALA A 1 210 ? -7.546 1.835 28.565 1.00 54.97 210 ALA A C 1
ATOM 1672 O O . ALA A 1 210 ? -8.524 2.578 28.617 1.00 54.97 210 ALA A O 1
ATOM 1673 N N . ALA A 1 211 ? -7.674 0.510 28.434 1.00 53.50 211 ALA A N 1
ATOM 1674 C CA . ALA A 1 211 ? -8.962 -0.169 28.298 1.00 53.50 211 ALA A CA 1
ATOM 1675 C C . ALA A 1 211 ? -9.705 -0.351 29.636 1.00 53.50 211 ALA A C 1
ATOM 1677 O O . ALA A 1 211 ? -10.876 -0.723 29.634 1.00 53.50 211 ALA A O 1
ATOM 1678 N N . SER A 1 212 ? -9.053 -0.103 30.778 1.00 55.03 212 SER A N 1
ATOM 1679 C CA . SER A 1 212 ? -9.578 -0.469 32.098 1.00 55.03 212 SER A CA 1
ATOM 1680 C C . SER A 1 212 ? -10.402 0.611 32.816 1.00 55.03 212 SER A C 1
ATOM 1682 O O . SER A 1 212 ? -10.882 0.341 33.914 1.00 55.03 212 SER A O 1
ATOM 1684 N N . VAL A 1 213 ? -10.615 1.816 32.255 1.00 54.81 213 VAL A N 1
ATOM 1685 C CA . VAL A 1 213 ? -11.170 2.938 33.057 1.00 54.81 213 VAL A CA 1
ATOM 1686 C C . VAL A 1 213 ? -12.148 3.870 32.323 1.00 54.81 213 VAL A C 1
ATOM 1688 O O . VAL A 1 213 ? -12.063 5.088 32.437 1.00 54.81 213 VAL A O 1
ATOM 1691 N N . THR A 1 214 ? -13.146 3.353 31.608 1.00 57.56 214 THR A N 1
ATOM 1692 C CA . THR A 1 214 ? -14.340 4.177 31.313 1.00 57.56 214 THR A CA 1
ATOM 1693 C C . THR A 1 214 ? -15.614 3.378 31.522 1.00 57.56 214 THR A C 1
ATOM 1695 O O . THR A 1 214 ? -15.884 2.413 30.815 1.00 57.56 214 THR A O 1
ATOM 1698 N N . SER A 1 215 ? -16.408 3.772 32.523 1.00 65.56 215 SER A N 1
ATOM 1699 C CA . SER A 1 215 ? -17.762 3.243 32.672 1.00 65.56 215 SER A CA 1
ATOM 1700 C C . SER A 1 215 ? -18.604 3.672 31.469 1.00 65.56 215 SER A C 1
ATOM 1702 O O . SER A 1 215 ? -18.445 4.778 30.944 1.00 65.56 215 SER A O 1
ATOM 1704 N N . THR A 1 216 ? -19.531 2.819 31.042 1.00 65.62 216 THR A N 1
ATOM 1705 C CA . THR A 1 216 ? -20.492 3.118 29.965 1.00 65.62 216 THR A CA 1
ATOM 1706 C C . THR A 1 216 ? -21.245 4.431 30.206 1.00 65.62 216 THR A C 1
ATOM 1708 O O . THR A 1 216 ? -21.472 5.196 29.276 1.00 65.62 216 THR A O 1
ATOM 1711 N N . VAL A 1 217 ? -21.521 4.764 31.472 1.00 69.31 217 VAL A N 1
ATOM 1712 C CA . VAL A 1 217 ? -22.158 6.025 31.896 1.00 69.31 217 VAL A CA 1
ATOM 1713 C C . VAL A 1 217 ? -21.344 7.266 31.495 1.00 69.31 217 VAL A C 1
ATOM 1715 O O . VAL A 1 217 ? -21.915 8.297 31.118 1.00 69.31 217 VAL A O 1
ATOM 1718 N N . HIS A 1 218 ? -20.011 7.189 31.564 1.00 78.69 218 HIS A N 1
ATOM 1719 C CA . HIS A 1 218 ? -19.137 8.280 31.132 1.00 78.69 218 HIS A CA 1
ATOM 1720 C C . HIS A 1 218 ? -19.099 8.419 29.609 1.00 78.69 218 HIS A C 1
ATOM 1722 O O . HIS A 1 218 ? -19.077 9.547 29.118 1.00 78.69 218 HIS A O 1
ATOM 1728 N N . VAL A 1 219 ? -19.145 7.304 28.875 1.00 84.31 219 VAL A N 1
ATOM 1729 C CA . VAL A 1 219 ? -19.182 7.301 27.404 1.00 84.31 219 VAL A CA 1
ATOM 1730 C C . VAL A 1 219 ? -20.481 7.928 26.899 1.00 84.31 219 VAL A C 1
ATOM 1732 O O . VAL A 1 219 ? -20.427 8.871 26.115 1.00 84.31 219 VAL A O 1
ATOM 1735 N N . ASP A 1 220 ? -21.632 7.504 27.420 1.00 88.06 220 ASP A N 1
ATOM 1736 C CA . ASP A 1 220 ? -22.939 8.048 27.031 1.00 88.06 220 ASP A CA 1
ATOM 1737 C C . ASP A 1 220 ? -23.038 9.557 27.284 1.00 88.06 220 ASP A C 1
ATOM 1739 O O . ASP A 1 220 ? -23.493 10.314 26.430 1.00 88.06 220 ASP A O 1
ATOM 1743 N N . SER A 1 221 ? -22.559 10.018 28.443 1.00 88.44 221 SER A N 1
ATOM 1744 C CA . SER A 1 221 ? -22.568 11.449 28.775 1.00 88.44 221 SER A CA 1
ATOM 1745 C C . SER A 1 221 ? -21.619 12.265 27.884 1.00 88.44 221 SER A C 1
ATOM 1747 O O . SER A 1 221 ? -21.845 13.454 27.667 1.00 88.44 221 SER A O 1
ATOM 1749 N N . ALA A 1 222 ? -20.535 11.663 27.385 1.00 89.25 222 ALA A N 1
ATOM 1750 C CA . ALA A 1 222 ? -19.633 12.308 26.434 1.00 89.25 222 ALA A CA 1
ATOM 1751 C C . ALA A 1 222 ? -20.235 12.358 25.021 1.00 89.25 222 ALA A C 1
ATOM 1753 O O . ALA A 1 222 ? -20.115 13.384 24.350 1.00 89.25 222 ALA A O 1
ATOM 1754 N N . LEU A 1 223 ? -20.909 11.286 24.594 1.00 91.19 223 LEU A N 1
ATOM 1755 C CA . LEU A 1 223 ? -21.613 11.207 23.313 1.00 91.19 223 LEU A CA 1
ATOM 1756 C C . LEU A 1 223 ? -22.784 12.189 23.245 1.00 91.19 223 LEU A C 1
ATOM 1758 O O . LEU A 1 223 ? -22.898 12.903 22.256 1.00 91.19 223 LEU A O 1
ATOM 1762 N N . GLU A 1 224 ? -23.586 12.299 24.306 1.00 92.44 224 GLU A N 1
ATOM 1763 C CA . GLU A 1 224 ? -24.682 13.274 24.430 1.00 92.44 224 GLU A CA 1
ATOM 1764 C C . GLU A 1 224 ? -24.171 14.709 24.244 1.00 92.44 224 GLU A C 1
ATOM 1766 O O . GLU A 1 224 ? -24.619 15.420 23.348 1.00 92.44 224 GLU A O 1
ATOM 1771 N N . LYS A 1 225 ? -23.127 15.096 24.989 1.00 93.12 225 LYS A N 1
ATOM 1772 C CA . LYS A 1 225 ? -22.491 16.418 24.850 1.00 93.12 225 LYS A CA 1
ATOM 1773 C C . LYS A 1 225 ? -21.909 16.653 23.457 1.00 93.12 225 LYS A C 1
ATOM 1775 O O . LYS A 1 225 ? -21.962 17.768 22.939 1.00 93.12 225 LYS A O 1
ATOM 1780 N N . TYR A 1 226 ? -21.296 15.631 22.860 1.00 93.25 226 TYR A N 1
ATOM 1781 C CA . TYR A 1 226 ? -20.762 15.728 21.504 1.00 93.25 226 TYR A CA 1
ATOM 1782 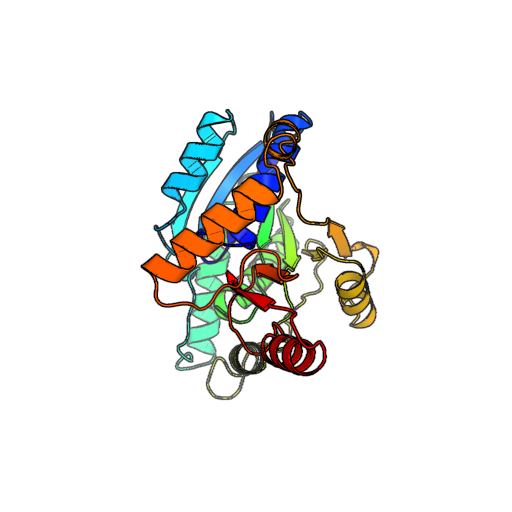C C . TYR A 1 226 ? -21.889 15.923 20.485 1.00 93.25 226 TYR A C 1
ATOM 1784 O O . TYR A 1 226 ? -21.753 16.763 19.594 1.00 93.25 226 TYR A O 1
ATOM 1792 N N . ALA A 1 227 ? -22.989 15.185 20.635 1.00 93.25 227 ALA A N 1
ATOM 1793 C CA . ALA A 1 227 ? -24.156 15.258 19.773 1.00 93.25 227 ALA A CA 1
ATOM 1794 C C . ALA A 1 227 ? -24.822 16.634 19.857 1.00 93.25 227 ALA A C 1
ATOM 1796 O O . ALA A 1 227 ? -24.965 17.286 18.826 1.00 93.25 227 ALA A O 1
ATOM 1797 N N . GLU A 1 228 ? -25.091 17.134 21.067 1.00 93.88 228 GLU A N 1
ATOM 1798 C CA . GLU A 1 228 ? -25.612 18.489 21.301 1.00 93.88 228 GLU A CA 1
ATOM 1799 C C . GLU A 1 228 ? -24.735 19.556 20.637 1.00 93.88 228 GLU A C 1
ATOM 1801 O O . GLU A 1 228 ? -25.228 20.423 19.918 1.00 93.88 228 GLU A O 1
ATOM 1806 N N . LYS A 1 229 ? -23.412 19.462 20.819 1.00 96.19 229 LYS A N 1
ATOM 1807 C CA . LYS A 1 229 ? -22.456 20.427 20.262 1.00 96.19 229 LYS A CA 1
ATOM 1808 C C . LYS A 1 229 ? -22.438 20.452 18.729 1.00 96.19 229 LYS A C 1
ATOM 1810 O O . LYS A 1 229 ? -22.141 21.498 18.156 1.00 96.19 229 LYS A O 1
ATOM 1815 N N . HIS A 1 230 ? -22.700 19.324 18.073 1.00 94.38 230 HIS A N 1
ATOM 1816 C CA . HIS A 1 230 ? -22.614 19.195 16.612 1.00 94.38 230 HIS A CA 1
ATOM 1817 C C . HIS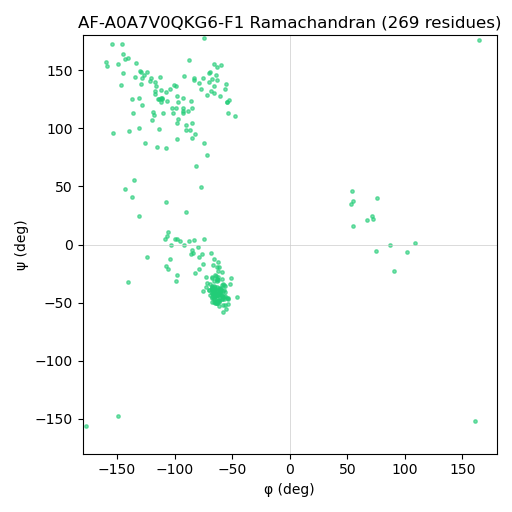 A 1 230 ? -23.984 19.080 15.926 1.00 94.38 230 HIS A C 1
ATOM 1819 O O . HIS A 1 230 ? -24.034 18.905 14.712 1.00 94.38 230 HIS A O 1
ATOM 1825 N N . GLY A 1 231 ? -25.085 19.202 16.676 1.00 93.12 231 GLY A N 1
ATOM 1826 C CA . GLY A 1 231 ? -26.444 19.096 16.141 1.00 93.12 231 GLY A CA 1
ATOM 1827 C C . GLY A 1 231 ? -26.849 17.674 15.738 1.00 93.12 231 GLY A C 1
ATOM 1828 O O . GLY A 1 231 ? -27.722 17.512 14.888 1.00 93.12 231 GLY A O 1
ATOM 1829 N N . TYR A 1 232 ? -26.222 16.648 16.318 1.00 92.38 232 TYR A N 1
ATOM 1830 C CA . TYR A 1 232 ? -26.659 15.260 16.163 1.00 92.38 232 TYR A CA 1
ATOM 1831 C C . TYR A 1 232 ? -27.713 14.899 17.212 1.00 92.38 232 TYR A C 1
ATOM 1833 O O . TYR A 1 232 ? -27.796 15.514 18.274 1.00 92.38 232 TYR A O 1
ATOM 1841 N N . VAL A 1 233 ? -28.494 13.857 16.930 1.00 88.94 233 VAL A N 1
ATOM 1842 C CA . VAL A 1 233 ? -29.431 13.274 17.894 1.00 88.94 233 VAL A CA 1
ATOM 1843 C C . VAL A 1 233 ? -28.760 12.076 18.553 1.00 88.94 233 VAL A C 1
ATOM 1845 O O . VAL A 1 233 ? -28.347 11.146 17.866 1.00 88.94 233 VAL A O 1
ATOM 1848 N N . PHE A 1 234 ? -28.665 12.098 19.880 1.00 92.31 234 PHE A N 1
ATOM 1849 C CA . PHE A 1 234 ? -28.224 10.960 20.679 1.00 92.31 234 PHE A CA 1
ATOM 1850 C C . PHE A 1 234 ? -29.124 10.823 21.906 1.00 92.31 234 PHE A C 1
ATOM 1852 O O . PHE A 1 234 ? -29.299 11.765 22.675 1.00 92.31 234 PHE A O 1
ATOM 1859 N N . LYS A 1 235 ? -29.712 9.643 22.080 1.00 89.69 235 LYS A N 1
ATOM 1860 C CA . LYS A 1 235 ? -30.576 9.271 23.196 1.00 89.69 235 LYS A CA 1
ATOM 1861 C C . LYS A 1 235 ? -29.751 8.497 24.212 1.00 89.69 235 LYS A C 1
ATOM 1863 O O . LYS A 1 235 ? -29.428 7.325 24.016 1.00 89.69 235 LYS A O 1
ATOM 1868 N N . LYS A 1 236 ? -29.420 9.159 25.313 1.00 88.94 236 LYS A N 1
ATOM 1869 C CA . LYS A 1 236 ? -28.730 8.542 26.444 1.00 88.94 236 LYS A CA 1
ATOM 1870 C C . LYS A 1 236 ? -29.482 7.312 26.962 1.00 88.94 236 LYS A C 1
ATOM 1872 O O . LYS A 1 236 ? -30.708 7.333 27.062 1.00 88.94 236 LYS A O 1
ATOM 1877 N N . GLY A 1 237 ? -28.752 6.246 27.291 1.00 87.06 237 GLY A N 1
ATOM 1878 C CA . GLY A 1 237 ? -29.328 4.990 27.781 1.00 87.06 237 GLY A CA 1
ATOM 1879 C C . GLY A 1 237 ? -30.000 4.116 26.716 1.00 87.06 237 GLY A C 1
ATOM 1880 O O . GLY A 1 237 ? -30.392 2.997 27.036 1.00 87.06 237 GLY A O 1
ATOM 1881 N N . SER A 1 238 ? -30.120 4.583 25.467 1.00 88.94 238 SER A N 1
ATOM 1882 C CA . SER A 1 238 ? -30.526 3.726 24.345 1.00 88.94 238 SER A CA 1
ATOM 1883 C C . SER A 1 238 ? -29.307 2.965 23.805 1.00 88.94 238 SER A C 1
ATOM 1885 O O . SER A 1 238 ? -28.208 3.530 23.781 1.00 88.94 238 SER A O 1
ATOM 1887 N N . PRO A 1 239 ? -29.462 1.700 23.373 1.00 90.06 239 PRO A N 1
ATOM 1888 C CA . PRO A 1 239 ? -28.351 0.920 22.843 1.00 90.06 239 PRO A CA 1
ATOM 1889 C C . PRO A 1 239 ? -27.793 1.553 21.564 1.00 90.06 239 PRO A C 1
ATOM 1891 O O . PRO A 1 239 ? -28.492 2.268 20.840 1.00 90.06 239 PRO A O 1
ATOM 1894 N N . TRP A 1 240 ? -26.510 1.311 21.291 1.00 90.69 240 TRP A N 1
ATOM 1895 C CA . TRP A 1 240 ? -25.854 1.848 20.107 1.00 90.69 240 TRP A CA 1
ATOM 1896 C C . TRP A 1 240 ? -24.819 0.896 19.502 1.00 90.69 240 TRP A C 1
ATOM 1898 O O . TRP A 1 240 ? -24.130 0.158 20.208 1.00 90.69 240 TRP A O 1
ATOM 1908 N N . TRP A 1 241 ? -24.675 0.951 18.177 1.00 91.00 241 TRP A N 1
ATOM 1909 C CA . TRP A 1 241 ? -23.599 0.308 17.424 1.00 91.00 241 TRP A CA 1
ATOM 1910 C C . TRP A 1 241 ? -22.559 1.334 16.993 1.00 91.00 241 TRP A C 1
ATOM 1912 O O . TRP A 1 241 ? -22.891 2.385 16.451 1.00 91.00 241 TRP A O 1
ATOM 1922 N N . LEU A 1 242 ? -21.282 1.006 17.193 1.00 89.50 242 LEU A N 1
ATOM 1923 C C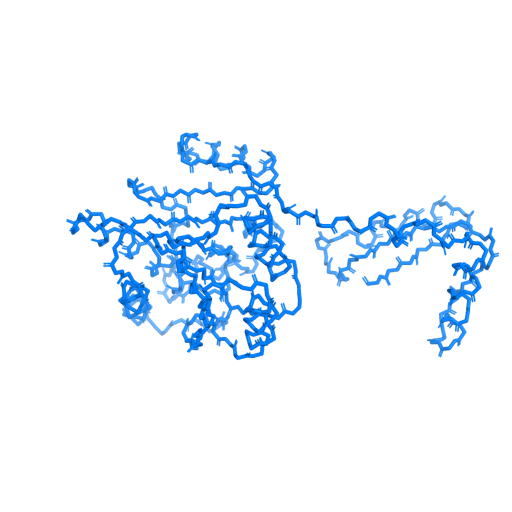A . LEU A 1 242 ? -20.169 1.820 16.717 1.00 89.50 242 LEU A CA 1
ATOM 1924 C C . LEU A 1 242 ? -19.625 1.272 15.399 1.00 89.50 242 LEU A C 1
ATOM 1926 O O . LEU A 1 242 ? -19.241 0.108 15.293 1.00 89.50 242 LEU A O 1
ATOM 1930 N N . MET A 1 243 ? -19.522 2.153 14.413 1.00 91.19 243 MET A N 1
ATOM 1931 C CA . MET A 1 243 ? -19.004 1.875 13.084 1.00 91.19 243 MET A CA 1
ATOM 1932 C C . MET A 1 243 ? -17.869 2.849 12.752 1.00 91.19 243 MET A C 1
ATOM 1934 O O . MET A 1 243 ? -18.103 3.891 12.137 1.00 91.19 243 MET A O 1
ATOM 1938 N N . PRO A 1 244 ? -16.618 2.524 13.125 1.00 88.81 244 PRO A N 1
ATOM 1939 C CA . PRO A 1 244 ? -15.474 3.394 12.890 1.00 88.81 244 PRO A CA 1
ATOM 1940 C C . PRO A 1 244 ? -14.965 3.230 11.454 1.00 88.81 244 PRO A C 1
ATOM 1942 O O . PRO A 1 244 ? -13.906 2.650 11.186 1.00 88.81 244 PRO A O 1
ATOM 1945 N N . ILE A 1 245 ? -15.789 3.661 10.502 1.00 87.56 245 ILE A N 1
ATOM 1946 C CA . ILE A 1 245 ? -15.590 3.469 9.072 1.00 87.56 245 ILE A CA 1
ATOM 1947 C C . ILE A 1 245 ? -15.737 4.784 8.317 1.00 87.56 245 ILE A C 1
ATOM 1949 O O . ILE A 1 245 ? -16.577 5.629 8.598 1.00 87.56 245 ILE A O 1
ATOM 1953 N N . ARG A 1 246 ? -14.988 4.895 7.220 1.00 84.56 246 ARG A N 1
ATOM 1954 C CA . ARG A 1 246 ? -15.273 5.920 6.215 1.00 84.56 246 ARG A CA 1
ATOM 1955 C C . ARG A 1 246 ? -16.622 5.631 5.558 1.00 84.56 246 ARG A C 1
ATOM 1957 O O . ARG A 1 246 ? -16.852 4.500 5.123 1.00 84.56 246 ARG A O 1
ATOM 1964 N N . LEU A 1 247 ? -17.427 6.674 5.374 1.00 88.69 247 LEU A N 1
ATOM 1965 C CA . LEU A 1 247 ? -18.686 6.637 4.627 1.00 88.69 247 LEU A CA 1
ATOM 1966 C C . LEU A 1 247 ? -18.444 6.497 3.117 1.00 88.69 247 LEU A C 1
ATOM 1968 O O . LEU A 1 247 ? -18.512 7.451 2.349 1.00 88.69 247 LEU A O 1
ATOM 1972 N N . ILE A 1 248 ? -18.116 5.280 2.688 1.00 86.00 248 ILE A N 1
ATOM 1973 C CA . ILE A 1 248 ? -17.930 4.914 1.281 1.00 86.00 248 ILE A CA 1
ATOM 1974 C C . ILE A 1 248 ? -18.725 3.648 0.962 1.00 86.00 248 ILE A C 1
ATOM 1976 O O . ILE A 1 248 ? -18.856 2.765 1.806 1.00 86.00 248 ILE A O 1
ATOM 1980 N N . ARG A 1 249 ? -19.190 3.521 -0.287 1.00 83.50 249 ARG A N 1
ATOM 1981 C CA . ARG A 1 249 ? -20.110 2.455 -0.732 1.00 83.50 249 ARG A CA 1
ATOM 1982 C C . ARG A 1 249 ? -19.729 1.043 -0.264 1.00 83.50 249 ARG A C 1
ATOM 1984 O O . ARG A 1 249 ? -20.570 0.320 0.234 1.00 83.50 249 ARG A O 1
ATOM 1991 N N . ARG A 1 250 ? -18.452 0.662 -0.373 1.00 86.25 250 ARG A N 1
ATOM 1992 C CA . ARG A 1 250 ? -17.956 -0.687 -0.020 1.00 86.25 250 ARG A CA 1
ATOM 1993 C C . ARG A 1 250 ? -17.840 -0.974 1.489 1.00 86.25 250 ARG A C 1
ATOM 1995 O O . ARG A 1 250 ? -17.226 -1.969 1.864 1.00 86.25 250 ARG A O 1
ATOM 2002 N N . LYS A 1 251 ? -18.268 -0.048 2.349 1.00 88.25 251 LYS A N 1
ATOM 2003 C CA . LYS A 1 251 ? -18.230 -0.190 3.814 1.00 88.25 251 LYS A CA 1
ATOM 2004 C C . LYS A 1 251 ? -19.613 -0.430 4.423 1.00 88.25 251 LYS A C 1
ATOM 2006 O O . LYS A 1 251 ? -19.716 -0.473 5.639 1.00 88.25 251 LYS A O 1
ATOM 2011 N N . ASN A 1 252 ? -20.623 -0.631 3.579 1.00 89.00 252 ASN A N 1
ATOM 2012 C CA . ASN A 1 252 ? -21.966 -1.068 3.946 1.00 89.00 252 ASN A CA 1
ATOM 2013 C C . ASN A 1 252 ? -22.664 -0.188 5.003 1.00 89.00 252 ASN A C 1
ATOM 2015 O O . ASN A 1 252 ? -23.351 -0.677 5.896 1.00 89.00 252 ASN A O 1
ATOM 2019 N N . ALA A 1 253 ? -22.451 1.132 4.931 1.00 91.06 253 ALA A N 1
ATOM 2020 C CA . ALA A 1 253 ? -23.086 2.072 5.855 1.00 91.06 253 ALA A CA 1
ATOM 2021 C C . ALA A 1 253 ? -24.616 2.1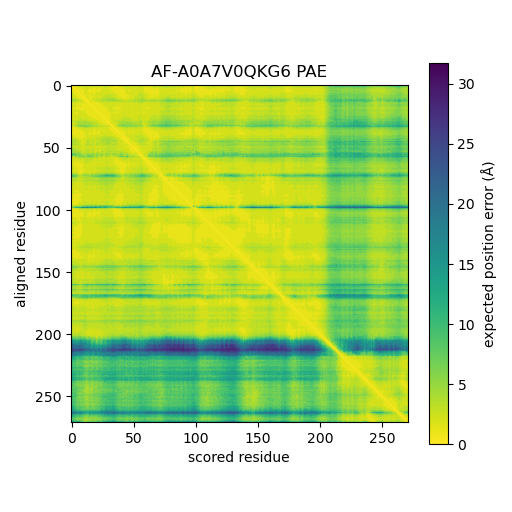15 5.672 1.00 91.06 253 ALA A C 1
ATOM 2023 O O . ALA A 1 253 ? -25.340 2.312 6.639 1.00 91.06 253 ALA A O 1
ATOM 2024 N N . LEU A 1 254 ? -25.109 1.901 4.445 1.00 91.06 254 LEU A N 1
ATOM 2025 C CA . LEU A 1 254 ? -26.546 1.888 4.154 1.00 91.06 254 LEU A CA 1
ATOM 2026 C C . LEU A 1 254 ? -27.238 0.665 4.753 1.00 91.06 254 LEU A C 1
ATOM 2028 O O . LEU A 1 254 ? -28.337 0.779 5.280 1.00 91.06 254 LEU A O 1
ATOM 2032 N N . GLU A 1 255 ? -26.582 -0.488 4.713 1.00 91.31 255 GLU A N 1
ATOM 2033 C CA . GLU A 1 255 ? -27.049 -1.721 5.332 1.00 91.31 255 GLU A CA 1
ATOM 2034 C C . GLU A 1 255 ? -27.129 -1.564 6.849 1.00 91.31 255 GLU A C 1
ATOM 2036 O O . GLU A 1 255 ? -28.073 -2.049 7.460 1.00 91.31 255 GLU A O 1
ATOM 2041 N N . ALA A 1 256 ? -26.191 -0.835 7.456 1.00 88.88 256 ALA A N 1
ATOM 2042 C CA . ALA A 1 256 ? -26.280 -0.521 8.871 1.00 88.88 256 ALA A CA 1
ATOM 2043 C C . ALA A 1 256 ? -27.477 0.383 9.184 1.00 88.88 256 ALA A C 1
ATOM 2045 O O . ALA A 1 256 ? -28.254 0.046 10.067 1.00 88.88 256 ALA A O 1
ATOM 2046 N N . PHE A 1 257 ? -27.694 1.464 8.423 1.00 88.56 257 PHE A N 1
ATOM 2047 C CA . PHE A 1 257 ? -28.902 2.287 8.584 1.00 88.56 257 PHE A CA 1
ATOM 2048 C C . PHE A 1 257 ? -30.186 1.472 8.410 1.00 88.56 257 PHE A C 1
ATOM 2050 O O . PHE A 1 257 ? -31.136 1.653 9.159 1.00 88.56 257 PHE A O 1
ATOM 2057 N N . PHE A 1 258 ? -30.211 0.536 7.462 1.00 90.62 258 PHE A N 1
ATOM 2058 C CA . PHE A 1 258 ? -31.348 -0.364 7.300 1.00 90.62 258 PHE A CA 1
ATOM 2059 C C . PHE A 1 258 ? -31.578 -1.239 8.540 1.00 90.62 258 PHE A C 1
ATOM 2061 O O . PHE A 1 258 ? -32.720 -1.414 8.950 1.00 90.62 258 PHE A O 1
ATOM 2068 N N . LEU A 1 259 ? -30.515 -1.754 9.162 1.00 87.75 259 LEU A N 1
ATOM 2069 C CA . LEU A 1 259 ? -30.622 -2.519 10.406 1.00 87.75 259 LEU A CA 1
ATOM 2070 C C . LEU A 1 259 ? -31.103 -1.663 11.586 1.00 87.75 259 LEU A C 1
ATOM 2072 O O . LEU A 1 259 ? -31.869 -2.164 12.398 1.00 87.75 259 LEU A O 1
ATOM 2076 N N . GLU A 1 260 ? -30.704 -0.392 11.672 1.00 88.06 260 GLU A N 1
ATOM 2077 C CA . GLU A 1 260 ? -31.206 0.525 12.711 1.00 88.06 260 GLU A CA 1
ATOM 2078 C C . GLU A 1 260 ? -32.704 0.796 12.573 1.00 88.06 260 GLU A C 1
ATOM 2080 O O . GLU A 1 260 ? -33.415 0.768 13.569 1.00 88.06 260 GLU A O 1
ATOM 2085 N N . VAL A 1 261 ? -33.212 0.934 11.346 1.00 86.56 261 VAL A N 1
ATOM 2086 C CA . VAL A 1 261 ? -34.659 1.060 11.105 1.00 86.56 261 VAL A CA 1
ATOM 2087 C C . VAL A 1 261 ? -35.427 -0.199 11.537 1.00 86.56 261 VAL A C 1
ATOM 2089 O O . VAL A 1 261 ? -36.595 -0.102 11.908 1.00 86.56 261 VAL A O 1
ATOM 2092 N N . LEU A 1 262 ? -34.801 -1.379 11.475 1.00 88.75 262 LEU A N 1
ATOM 2093 C CA . LEU A 1 262 ? -35.425 -2.645 11.879 1.00 88.75 262 LEU A CA 1
ATOM 2094 C C . LEU A 1 262 ? -35.379 -2.901 13.393 1.00 88.75 262 LEU A C 1
ATOM 2096 O O . LEU A 1 262 ? -36.211 -3.658 13.891 1.00 88.75 262 LEU A O 1
ATOM 2100 N N . ASP A 1 263 ? -34.420 -2.314 14.107 1.00 85.75 263 ASP A N 1
ATOM 2101 C CA . ASP A 1 263 ? -34.228 -2.484 15.550 1.00 85.75 263 ASP A CA 1
ATOM 2102 C C . ASP A 1 263 ? -34.644 -1.200 16.284 1.00 85.75 263 ASP A C 1
ATOM 2104 O O . ASP A 1 263 ? -33.827 -0.318 16.564 1.00 85.75 263 ASP A O 1
ATOM 2108 N N . GLU A 1 264 ? -35.952 -1.069 16.541 1.00 79.75 264 GLU A N 1
ATOM 2109 C CA . GLU A 1 264 ? -36.539 0.131 17.143 1.00 79.75 264 GLU A CA 1
ATOM 2110 C C . GLU A 1 264 ? -35.834 0.516 18.456 1.00 79.75 264 GLU A C 1
ATOM 2112 O O . GLU A 1 264 ? -35.941 -0.156 19.481 1.00 79.75 264 GLU A O 1
ATOM 2117 N N . GLY A 1 265 ? -35.144 1.661 18.440 1.00 83.31 265 GLY A N 1
ATOM 2118 C CA . GLY A 1 265 ? -34.436 2.204 19.603 1.00 83.31 265 GLY A CA 1
ATOM 2119 C C . GLY A 1 265 ? -32.922 1.987 19.591 1.00 83.31 265 GLY A C 1
ATOM 2120 O O . GLY A 1 265 ? -32.240 2.569 20.438 1.00 83.31 265 GLY A O 1
ATOM 2121 N N . MET A 1 266 ? -32.386 1.227 18.632 1.00 89.50 266 MET A N 1
ATOM 2122 C CA . MET A 1 266 ? -30.951 1.183 18.354 1.00 89.50 266 MET A CA 1
ATOM 2123 C C . MET A 1 266 ? -30.484 2.503 17.732 1.00 89.50 266 MET A C 1
ATOM 2125 O O . MET A 1 266 ? -31.222 3.173 17.020 1.00 89.50 266 MET A O 1
ATOM 2129 N N . GLN A 1 267 ? -29.245 2.900 18.009 1.00 90.62 267 GLN A N 1
ATOM 2130 C CA . GLN A 1 267 ? -28.619 4.082 17.412 1.00 90.62 267 GLN A CA 1
ATOM 2131 C C . GLN A 1 267 ? -27.309 3.690 16.733 1.00 90.62 267 GLN A C 1
ATOM 2133 O O . GLN A 1 267 ? -26.602 2.803 17.209 1.00 90.62 267 GLN A O 1
ATOM 2138 N N . ILE A 1 268 ? -26.925 4.373 15.655 1.00 91.06 268 ILE A N 1
ATOM 2139 C CA . ILE A 1 268 ? -25.644 4.116 14.982 1.00 91.06 268 ILE A CA 1
ATOM 2140 C C . ILE A 1 268 ? -24.707 5.303 15.155 1.00 91.06 268 ILE A C 1
ATOM 2142 O O . ILE A 1 268 ? -25.022 6.433 14.787 1.00 91.06 268 ILE A O 1
ATOM 2146 N N . LEU A 1 269 ? -23.511 5.017 15.662 1.00 90.94 269 LEU A N 1
ATOM 2147 C CA . LEU A 1 269 ? -22.401 5.952 15.770 1.00 90.94 269 LEU A CA 1
ATOM 2148 C C . LEU A 1 269 ? -21.416 5.669 14.637 1.00 90.94 269 LEU A C 1
ATOM 2150 O O . LEU A 1 269 ? -20.777 4.618 14.620 1.00 90.94 269 LEU A O 1
ATOM 2154 N N . ILE A 1 270 ? -21.266 6.601 13.698 1.00 89.25 270 ILE A N 1
ATOM 2155 C CA . ILE A 1 270 ? -20.291 6.488 12.605 1.00 89.25 270 ILE A CA 1
ATOM 2156 C C . ILE A 1 270 ? -19.185 7.521 12.818 1.00 89.25 270 ILE A C 1
ATOM 2158 O O . ILE A 1 270 ? -19.479 8.709 12.950 1.00 89.25 270 ILE A O 1
ATOM 2162 N N . THR A 1 271 ? -17.927 7.070 12.847 1.00 83.25 271 THR A N 1
ATOM 2163 C CA . THR A 1 271 ? -16.738 7.918 13.080 1.00 83.25 271 THR A CA 1
ATOM 2164 C C . THR A 1 271 ? -15.723 7.814 11.955 1.00 83.25 271 THR A C 1
ATOM 2166 O O . THR A 1 271 ? -15.428 6.660 11.559 1.00 83.25 271 THR A O 1
#

Sequence (271 aa):
MRIVIVHYHFFPGGVTSAVRSSLLAMKGAGRAENIEFVLLCGHERGIGELTELLRCTTLNIKGFVHPELFYRQEIWTSREAFEDEAIRISELLLGYGKKETIFWVHNPTIGKNPALTRALIIAAQKAEKESLPYCFLYHIHDFPECGRPNNLKYLLNCYPGGGLKILYPESLNTFFICINSSDRGLLIQSGVPESKVFFLPNAISVNYEAASVTSTVHVDSALEKYAEKHGYVFKKGSPWWLMPIRLIRRKNALEAFFLEVLDEGMQILIT

Nearest PDB structures (foldseek):
  5ws3-assembly1_A  TM=6.129E-01  e=5.444E-03  Homo sapiens
  6hlo-assembly1_A  TM=5.804E-01  e=8.922E-03  Homo sapiens
  5wqc-assembly1_A  TM=5.987E-01  e=1.374E-02  Homo sapiens
  2bfw-assembly1_A  TM=5.868E-01  e=1.555E-02  Pyrococcus abyssi
  8wky-assembly1_A  TM=6.153E-01  e=3.262E-02  Homo sapiens

Radius of gyration: 21.73 Å; Cα contacts (8 Å, |Δi|>4): 436; chains: 1; bounding box: 60×42×60 Å

Foldseek 3Di:
DEEEEEDADCPPDDVVLLVLLVLVVCVVVVNQPPYAYEYEHADDPRQVVSQVVVVVSVGNYDYDHDNLSHFDDAADAAPVSLVVSLCVVLVVVCVPDDAQYEHAYEAQLLQRRLSSLSNLVVNLVVCQVVVGNYAYEYEHADHCVQPNVVSVCCQFRSYPPTHDPDNDDDDPRYAYEYQDPVVLVVCVVVPDPNVRYHYDHRRDDDPVVVVPDDDPQNVLVVVCVVCVVVVHDDDRPFAEDEAADDPDPSSCVVVVVVVCVVVPRYYYHYD

Solvent-accessible surface area (backbone atoms only — not comparable to full-atom values): 14922 Å² total; per-residue (Å²): 87,36,39,40,36,38,36,42,53,36,49,96,48,71,68,42,50,32,54,51,34,43,54,52,50,36,45,76,68,69,70,40,90,68,40,44,38,35,41,40,20,19,40,68,64,39,41,61,63,52,43,52,59,43,40,76,65,75,44,55,60,49,71,49,70,43,64,84,46,21,78,56,86,77,64,37,92,31,60,63,62,40,50,54,50,11,49,53,50,15,51,56,57,54,66,74,51,87,58,52,24,37,38,42,26,51,37,56,60,40,33,44,32,54,43,53,39,48,7,53,52,52,34,50,54,50,29,57,75,70,68,44,59,50,36,39,36,40,35,39,82,61,54,19,88,65,84,29,67,68,24,38,49,40,29,42,48,35,19,72,95,33,48,57,87,71,77,77,70,90,52,98,47,44,36,38,32,17,51,46,69,68,59,41,50,51,46,38,75,73,66,46,58,64,94,38,55,42,82,54,59,74,51,78,86,78,64,67,80,75,71,74,76,74,58,69,69,58,52,41,57,49,49,37,54,50,19,63,76,71,74,47,89,61,66,74,93,47,57,70,48,82,41,84,47,73,97,45,82,87,62,49,61,65,60,49,54,53,50,38,73,72,39,85,66,48,40,80,47,75,84

pLDDT: mean 92.23, std 8.34, range [53.5, 98.81]